Protein AF-A0A3C2A1F8-F1 (afdb_monomer_lite)

Foldseek 3Di:
DADAPQLDQQPDDLVVSCVQCVQLVHHCVLVSCQHNDDDPRNVVCCVPRVVVDDRDDPSSSVSSVVVLLVVLLVVVQVVCPDPVNCVVQNHADPVPQDVLLSVLCSVCSSVVVNDPVLCVQSVNCRRVSPLPSVLVSLQPCVSVVVPPPVRSVCNNCQSPVVDHPPPPPPPPPPPDWDKDAAAVPCALVNLCSVLVHHSVVQCVQPVVQWDDDPPGIGGDHRDIGTDD

Sequence (228 aa):
MTLGRGYDLGNFSQKFVEAGLEKAGIDPGPWRGAFGLKGQEAANWLKVNKPGLPEITRAQQRELFIMTYAGLKADVVRISNKADVLQVYGATNFDTLDRRILDIVVDLRYRGDYSGATRKRVQPCMVRNDVAGMAEVIRDREFWRNVPEDRFRRRVDFIESGSAPQAMPVQAAARQPRKHVVEPGESLDKLSARFQVSIDAIVNANRDKLKTWGSVQGFNAGEEIQIP

Structure (mmCIF, N/CA/C/O backbone):
data_AF-A0A3C2A1F8-F1
#
_entry.id   AF-A0A3C2A1F8-F1
#
loop_
_atom_site.group_PDB
_atom_site.id
_atom_site.type_symbol
_atom_site.label_atom_id
_atom_site.label_alt_id
_atom_site.label_comp_id
_atom_site.label_asym_id
_atom_site.label_entity_id
_atom_site.label_seq_id
_atom_site.pdbx_PDB_ins_code
_atom_site.Cartn_x
_atom_site.Cartn_y
_atom_site.Cartn_z
_atom_site.occupancy
_atom_site.B_iso_or_equiv
_atom_site.auth_seq_id
_atom_site.auth_comp_id
_atom_site.auth_asym_id
_atom_site.auth_atom_id
_atom_site.pdbx_PDB_model_num
ATOM 1 N N . MET A 1 1 ? -6.496 13.088 8.514 1.00 83.75 1 MET A N 1
ATOM 2 C CA . MET A 1 1 ? -6.659 12.367 9.798 1.00 83.75 1 MET A CA 1
ATOM 3 C C . MET A 1 1 ? -6.259 10.912 9.585 1.00 83.75 1 MET A C 1
ATOM 5 O O . MET A 1 1 ? -6.578 10.401 8.521 1.00 83.75 1 MET A O 1
ATOM 9 N N . THR A 1 2 ? -5.616 10.238 10.542 1.00 84.69 2 THR A N 1
ATOM 10 C CA . THR A 1 2 ? -5.204 8.830 10.371 1.00 84.69 2 THR A CA 1
ATOM 11 C C . THR A 1 2 ? -5.562 8.000 11.598 1.00 84.69 2 THR A C 1
ATOM 13 O O . THR A 1 2 ? -5.303 8.426 12.722 1.00 84.69 2 THR A O 1
ATOM 16 N N . LEU A 1 3 ? -6.113 6.808 11.371 1.00 84.62 3 LEU A N 1
ATOM 17 C CA . LEU A 1 3 ? -6.431 5.818 12.393 1.00 84.62 3 LEU A CA 1
ATOM 18 C C . LEU A 1 3 ? -5.497 4.602 12.278 1.00 84.62 3 LEU A C 1
ATOM 20 O O . LEU A 1 3 ? -5.231 4.094 11.185 1.00 84.62 3 LEU A O 1
ATOM 24 N N . GLY A 1 4 ? -4.986 4.128 13.417 1.00 82.88 4 GLY A N 1
ATOM 25 C CA . GLY A 1 4 ? -4.111 2.957 13.480 1.00 82.88 4 GLY A CA 1
ATOM 26 C C . GLY A 1 4 ? -2.847 3.101 12.626 1.00 82.88 4 GLY A C 1
ATOM 27 O O . GLY A 1 4 ? -2.146 4.111 12.675 1.00 82.88 4 GLY A O 1
ATOM 28 N N . ARG A 1 5 ? -2.551 2.073 11.823 1.00 75.06 5 ARG A N 1
ATOM 29 C CA . ARG A 1 5 ? -1.341 1.985 10.989 1.00 75.06 5 ARG A CA 1
ATOM 30 C C . ARG A 1 5 ? -1.548 2.533 9.577 1.00 75.06 5 ARG A C 1
ATOM 32 O O . ARG A 1 5 ? -1.240 1.853 8.603 1.00 75.06 5 ARG A O 1
ATOM 39 N N . GLY A 1 6 ? -2.059 3.757 9.468 1.00 72.38 6 GLY A N 1
ATOM 40 C CA . GLY A 1 6 ? -2.144 4.432 8.169 1.00 72.38 6 GLY A CA 1
ATOM 41 C C . GLY A 1 6 ? -3.503 4.405 7.483 1.00 72.38 6 GLY A C 1
ATOM 42 O O . GLY A 1 6 ? -3.571 4.701 6.294 1.00 72.38 6 GLY A O 1
ATOM 43 N N . TYR A 1 7 ? -4.582 4.059 8.190 1.00 83.06 7 TYR A N 1
ATOM 44 C CA . TYR A 1 7 ? -5.926 4.154 7.626 1.00 83.06 7 TYR A CA 1
ATOM 45 C C . TYR A 1 7 ? -6.361 5.626 7.593 1.00 83.06 7 TYR A C 1
ATOM 47 O O . TYR A 1 7 ? -6.581 6.245 8.635 1.00 83.06 7 TYR A O 1
ATOM 55 N N . ASP A 1 8 ? -6.388 6.218 6.401 1.00 81.56 8 ASP A N 1
ATOM 56 C CA . ASP A 1 8 ? -6.646 7.646 6.204 1.00 81.56 8 ASP A CA 1
ATOM 57 C C . ASP A 1 8 ? -8.150 7.950 6.283 1.00 81.56 8 ASP A C 1
ATOM 59 O O . ASP A 1 8 ? -8.929 7.471 5.471 1.00 81.56 8 ASP A O 1
ATOM 63 N N . LEU A 1 9 ? -8.572 8.771 7.244 1.00 87.69 9 LEU A N 1
ATOM 64 C CA . LEU A 1 9 ? -9.975 9.189 7.383 1.00 87.69 9 LEU A CA 1
ATOM 65 C C . LEU A 1 9 ? -10.302 10.457 6.572 1.00 87.69 9 LEU A C 1
ATOM 67 O O . LEU A 1 9 ? -11.463 10.831 6.447 1.00 87.69 9 LEU A O 1
ATOM 71 N N . GLY A 1 10 ? -9.290 11.159 6.057 1.00 83.31 10 GLY A N 1
ATOM 72 C CA . GLY A 1 10 ? -9.433 12.450 5.382 1.00 83.31 10 GLY A CA 1
ATOM 73 C C . GLY A 1 10 ? -9.493 12.368 3.856 1.00 83.31 10 GLY A C 1
ATOM 74 O O . GLY A 1 10 ? -10.106 13.225 3.226 1.00 83.31 10 GLY A O 1
ATOM 75 N N . ASN A 1 11 ? -8.839 11.384 3.237 1.00 76.50 11 ASN A N 1
ATOM 76 C CA . ASN A 1 11 ? -8.774 11.274 1.772 1.00 76.50 11 ASN A CA 1
ATOM 77 C C . ASN A 1 11 ? -9.816 10.333 1.154 1.00 76.50 11 ASN A C 1
ATOM 79 O O . ASN A 1 11 ? -10.027 10.393 -0.058 1.00 76.50 11 ASN A O 1
ATOM 83 N N . PHE A 1 12 ? -10.476 9.496 1.954 1.00 76.75 12 PHE A N 1
ATOM 84 C CA . PHE A 1 12 ? -11.556 8.628 1.489 1.00 76.75 12 PHE A CA 1
ATOM 85 C C . PHE A 1 12 ? -12.934 9.252 1.735 1.00 76.75 12 PHE A C 1
ATOM 87 O O . PHE A 1 12 ? -13.101 10.105 2.605 1.00 76.75 12 PHE A O 1
ATOM 94 N N . SER A 1 13 ? -13.932 8.825 0.955 1.00 78.44 13 SER A N 1
ATOM 95 C CA . SER A 1 13 ? -15.317 9.246 1.175 1.00 78.44 13 SER A CA 1
ATOM 96 C C . SER A 1 13 ? -15.837 8.708 2.508 1.00 78.44 13 SER A C 1
ATOM 98 O O . SER A 1 13 ? -15.455 7.614 2.926 1.00 78.44 13 SER A O 1
ATOM 100 N N . GLN A 1 14 ? -16.762 9.434 3.140 1.00 84.94 14 GLN A N 1
ATOM 101 C CA . GLN A 1 14 ? -17.409 8.994 4.380 1.00 84.94 14 GLN A CA 1
ATOM 102 C C . GLN A 1 14 ? -17.946 7.561 4.266 1.00 84.94 14 GLN A C 1
ATOM 104 O O . GLN A 1 14 ? -17.617 6.722 5.095 1.00 84.94 14 GLN A O 1
ATOM 109 N N . LYS A 1 15 ? -18.672 7.250 3.185 1.00 80.75 15 LYS A N 1
ATOM 110 C CA . LYS A 1 15 ? -19.220 5.907 2.944 1.00 80.75 15 LYS A CA 1
ATOM 111 C C . LYS A 1 15 ? -18.140 4.817 2.908 1.00 80.75 15 LYS A C 1
ATOM 113 O O . LYS A 1 15 ? -18.366 3.720 3.405 1.00 80.75 15 LYS A O 1
ATOM 118 N N . PHE A 1 16 ? -16.983 5.097 2.303 1.00 79.81 16 PHE A N 1
ATOM 119 C CA . PHE A 1 16 ? -15.879 4.136 2.253 1.00 79.81 16 PHE A CA 1
ATOM 120 C C . PHE A 1 16 ? -15.265 3.917 3.637 1.00 79.81 16 PHE A C 1
ATOM 122 O O . PHE A 1 16 ? -14.995 2.781 4.020 1.00 79.81 16 PHE A O 1
ATOM 129 N N . VAL A 1 17 ? -15.064 5.006 4.381 1.00 86.62 17 VAL A N 1
ATOM 130 C CA . VAL A 1 17 ? -14.503 4.967 5.732 1.00 86.62 17 VAL A CA 1
ATOM 131 C C . VAL A 1 17 ? -15.431 4.219 6.687 1.00 86.62 17 VAL A C 1
ATOM 133 O O . VAL A 1 17 ? -14.973 3.331 7.396 1.00 86.62 17 VAL A O 1
ATOM 136 N N . GLU A 1 18 ? -16.731 4.519 6.669 1.00 90.06 18 GLU A N 1
ATOM 137 C CA . GLU A 1 18 ? -17.734 3.840 7.499 1.00 90.06 18 GLU A CA 1
ATOM 138 C C . GLU A 1 18 ? -17.764 2.338 7.214 1.00 90.06 18 GLU A C 1
ATOM 140 O O . GLU A 1 18 ? -17.576 1.545 8.133 1.00 90.06 18 GLU A O 1
ATOM 145 N N . ALA A 1 19 ? -17.865 1.943 5.941 1.00 84.25 19 ALA A N 1
ATOM 146 C CA . ALA A 1 19 ? -17.852 0.532 5.560 1.00 84.25 19 ALA A CA 1
ATOM 147 C C . ALA A 1 19 ? -16.551 -0.185 5.975 1.00 84.25 19 ALA A C 1
ATOM 149 O O . ALA A 1 19 ? -16.575 -1.359 6.344 1.00 84.25 19 ALA A O 1
ATOM 150 N N . GLY A 1 20 ? -15.406 0.504 5.918 1.00 86.00 20 GLY A N 1
ATOM 151 C CA . GLY A 1 20 ? -14.122 -0.046 6.351 1.00 86.00 20 GLY A CA 1
ATOM 152 C C . GLY A 1 20 ? -14.034 -0.248 7.864 1.00 86.00 20 GLY A C 1
ATOM 153 O O . GLY A 1 20 ? -13.567 -1.296 8.312 1.00 86.00 20 GLY A O 1
ATOM 154 N N . LEU A 1 21 ? -14.516 0.722 8.647 1.00 91.31 21 LEU A N 1
ATOM 155 C CA . LEU A 1 21 ? -14.596 0.621 10.106 1.00 91.31 21 LEU A CA 1
ATOM 156 C C . LEU A 1 21 ? -15.548 -0.505 10.527 1.00 91.31 21 LEU A C 1
ATOM 158 O O . LEU A 1 21 ? -15.148 -1.368 11.305 1.00 91.31 21 LEU A O 1
ATOM 162 N N . GLU A 1 22 ? -16.746 -0.567 9.944 1.00 92.12 22 GLU A N 1
ATOM 163 C CA . GLU A 1 22 ? -17.730 -1.621 10.219 1.00 92.12 22 GLU A CA 1
ATOM 164 C C . GLU A 1 22 ? -17.180 -3.009 9.888 1.00 92.12 22 GLU A C 1
ATOM 166 O O . GLU A 1 22 ? -17.267 -3.927 10.704 1.00 92.12 22 GLU A O 1
ATOM 171 N N . LYS A 1 23 ? -16.530 -3.161 8.727 1.00 85.75 23 LYS A N 1
ATOM 172 C CA . LYS A 1 23 ? -15.894 -4.425 8.335 1.00 85.75 23 LYS A CA 1
ATOM 173 C C . LYS A 1 23 ? -14.748 -4.816 9.273 1.00 85.75 23 LYS A C 1
ATOM 175 O O . LYS A 1 23 ? -14.519 -6.003 9.486 1.00 85.75 23 LYS A O 1
ATOM 180 N N . ALA A 1 24 ? -14.042 -3.842 9.845 1.00 88.00 24 ALA A N 1
ATOM 181 C CA . ALA A 1 24 ? -13.038 -4.086 10.874 1.00 88.00 24 ALA A CA 1
ATOM 182 C C . ALA A 1 24 ? -13.651 -4.345 12.265 1.00 88.00 24 ALA A C 1
ATOM 184 O O . ALA A 1 24 ? -12.906 -4.636 13.195 1.00 88.00 24 ALA A O 1
ATOM 185 N N . GLY A 1 25 ? -14.975 -4.255 12.434 1.00 91.81 25 GLY A N 1
ATOM 186 C CA . GLY A 1 25 ? -15.647 -4.389 13.728 1.00 91.81 25 GLY A CA 1
ATOM 187 C C . GLY A 1 25 ? -15.430 -3.182 14.644 1.00 91.81 25 GLY A C 1
ATOM 188 O O . GLY A 1 25 ? -15.333 -3.346 15.859 1.00 91.81 25 GLY A O 1
ATOM 189 N N . ILE A 1 26 ? -15.271 -1.987 14.072 1.00 93.38 26 ILE A N 1
ATOM 190 C CA . ILE A 1 26 ? -15.144 -0.708 14.779 1.00 93.38 26 ILE A CA 1
ATOM 191 C C . ILE A 1 26 ? -16.443 0.078 14.583 1.00 93.38 26 ILE A C 1
ATOM 193 O O . ILE A 1 26 ? -16.879 0.257 13.449 1.00 93.38 26 ILE A O 1
ATOM 197 N N . ASP A 1 27 ? -17.024 0.600 15.666 1.00 93.56 27 ASP A N 1
ATOM 198 C CA . ASP A 1 27 ? -18.136 1.553 15.577 1.00 93.56 27 ASP A CA 1
ATOM 199 C C . ASP A 1 27 ? -17.660 2.868 14.920 1.00 93.56 27 ASP A C 1
ATOM 201 O O . ASP A 1 27 ? -16.767 3.532 15.463 1.00 93.56 27 ASP A O 1
ATOM 205 N N . PRO A 1 28 ? -18.230 3.280 13.769 1.00 93.94 28 PRO A N 1
ATOM 206 C CA . PRO A 1 28 ? -17.876 4.542 13.128 1.00 93.94 28 PRO A CA 1
ATOM 207 C C . PRO A 1 28 ? -18.306 5.781 13.920 1.00 93.94 28 PRO A C 1
ATOM 209 O O . PRO A 1 28 ? -17.736 6.852 13.705 1.00 93.94 28 PRO A O 1
ATOM 212 N N . GLY A 1 29 ? -19.302 5.664 14.808 1.00 94.62 29 GLY A N 1
ATOM 213 C CA . GLY A 1 29 ? -19.961 6.776 15.499 1.00 94.62 29 GLY A CA 1
ATOM 214 C C . GLY A 1 29 ? -19.001 7.813 16.097 1.00 94.62 29 GLY A C 1
ATOM 215 O O . GLY A 1 29 ? -19.077 8.979 15.699 1.00 94.62 29 GLY A O 1
ATOM 216 N N . PRO A 1 30 ? -18.049 7.412 16.963 1.00 94.19 30 PRO A N 1
ATOM 217 C CA . PRO A 1 30 ? -17.071 8.322 17.568 1.00 94.19 30 PRO A CA 1
ATOM 218 C C . PRO A 1 30 ? -16.159 9.044 16.564 1.00 94.19 30 PRO A C 1
ATOM 220 O O . PRO A 1 30 ? -15.602 10.097 16.869 1.00 94.19 30 PRO A O 1
ATOM 223 N N . TRP A 1 31 ? -15.996 8.495 15.358 1.00 92.88 31 TRP A N 1
ATOM 224 C CA . TRP A 1 31 ? -15.048 8.978 14.353 1.00 92.88 31 TRP A CA 1
ATOM 225 C C . TRP A 1 31 ? -15.693 9.824 13.255 1.00 92.88 31 TRP A C 1
ATOM 227 O O . TRP A 1 31 ? -14.962 10.478 12.514 1.00 92.88 31 TRP A O 1
ATOM 237 N N . ARG A 1 32 ? -17.031 9.855 13.146 1.00 92.62 32 ARG A N 1
ATOM 238 C CA . ARG A 1 32 ? -17.743 10.519 12.035 1.00 92.62 32 ARG A CA 1
ATOM 239 C C . ARG A 1 32 ? -17.334 11.971 11.819 1.00 92.62 32 ARG A C 1
ATOM 241 O O . ARG A 1 32 ? -17.132 12.389 10.684 1.00 92.62 32 ARG A O 1
ATOM 248 N N . GLY A 1 33 ? -17.151 12.724 12.904 1.00 90.94 33 GLY A N 1
ATOM 249 C CA . GLY A 1 33 ? -16.730 14.126 12.838 1.00 90.94 33 GLY A CA 1
ATOM 250 C C . GLY A 1 33 ? -15.319 14.339 12.273 1.00 90.94 33 GLY A C 1
ATOM 251 O O . GLY A 1 33 ? -14.977 15.459 11.913 1.00 90.94 33 GLY A O 1
ATOM 252 N N . ALA A 1 34 ? -14.503 13.286 12.186 1.00 91.81 34 ALA A N 1
ATOM 253 C CA . ALA A 1 34 ? -13.146 13.343 11.659 1.00 91.81 34 ALA A CA 1
ATOM 254 C C . ALA A 1 34 ? -13.049 13.059 10.153 1.00 91.81 34 ALA A C 1
ATOM 256 O O . ALA A 1 34 ? -11.973 13.235 9.570 1.00 91.81 34 ALA A O 1
ATOM 257 N N . PHE A 1 35 ? -14.124 12.571 9.529 1.00 93.06 35 PHE A N 1
ATOM 258 C CA . PHE A 1 35 ? -14.103 12.153 8.131 1.00 93.06 35 PHE A CA 1
ATOM 259 C C . PHE A 1 35 ? -13.929 13.354 7.204 1.00 93.06 35 PHE A C 1
ATOM 261 O O . PHE A 1 35 ? -14.532 14.405 7.397 1.00 93.06 35 PHE A O 1
ATOM 268 N N . GLY A 1 36 ? -13.061 13.215 6.204 1.00 88.62 36 GLY A N 1
ATOM 269 C CA . GLY A 1 36 ? -12.735 14.295 5.271 1.00 88.62 36 GLY A CA 1
ATOM 270 C C . GLY A 1 36 ? -11.818 15.386 5.839 1.00 88.62 36 GLY A C 1
ATOM 271 O O . GLY A 1 36 ? -11.259 16.155 5.057 1.00 88.62 36 GLY A O 1
ATOM 272 N N . LEU A 1 37 ? -11.585 15.436 7.160 1.00 92.06 37 LEU A N 1
ATOM 273 C CA . LEU A 1 37 ? -10.754 16.477 7.765 1.00 92.06 37 LEU A CA 1
ATOM 274 C C . LEU A 1 37 ? -9.270 16.321 7.405 1.00 92.06 37 LEU A C 1
ATOM 276 O O . LEU A 1 37 ? -8.653 15.247 7.535 1.00 92.06 37 LEU A O 1
ATOM 280 N N . LYS A 1 38 ? -8.657 17.450 7.035 1.00 91.25 38 LYS A N 1
ATOM 281 C CA . LYS A 1 38 ? -7.246 17.558 6.635 1.00 91.25 38 LYS A CA 1
ATOM 282 C C . LYS A 1 38 ? -6.561 18.723 7.349 1.00 91.25 38 LYS A C 1
ATOM 284 O O . LYS A 1 38 ? -7.212 19.599 7.908 1.00 91.25 38 LYS A O 1
ATOM 289 N N . GLY A 1 39 ? -5.228 18.709 7.343 1.00 90.81 39 GLY A N 1
ATOM 290 C CA . GLY A 1 39 ? -4.404 19.814 7.839 1.00 90.81 39 GLY A CA 1
ATOM 291 C C . GLY A 1 39 ? -4.806 20.314 9.230 1.00 90.81 39 GLY A C 1
ATOM 292 O O . GLY A 1 39 ? -4.967 19.527 10.167 1.00 90.81 39 GLY A O 1
ATOM 293 N N . GLN A 1 40 ? -4.969 21.632 9.350 1.00 93.56 40 GLN A N 1
ATOM 294 C CA . GLN A 1 40 ? -5.255 22.295 10.620 1.00 93.56 40 GLN A CA 1
ATOM 295 C C . GLN A 1 40 ? -6.626 21.923 11.201 1.00 93.56 40 GLN A C 1
ATOM 297 O O . GLN A 1 40 ? -6.756 21.814 12.418 1.00 93.56 40 GLN A O 1
ATOM 302 N N . GLU A 1 41 ? -7.629 21.668 10.359 1.00 93.06 41 GLU A N 1
ATOM 303 C CA . GLU A 1 41 ? -8.965 21.259 10.809 1.00 93.06 41 GLU A CA 1
ATOM 304 C C . GLU A 1 41 ? -8.916 19.899 11.508 1.00 93.06 41 GLU A C 1
ATOM 306 O O . GLU A 1 41 ? -9.423 19.750 12.619 1.00 93.06 41 GLU A O 1
ATOM 311 N N . ALA A 1 42 ? -8.207 18.930 10.918 1.00 93.31 42 ALA A N 1
ATOM 312 C CA . ALA A 1 42 ? -7.989 17.626 11.544 1.00 93.31 42 ALA A CA 1
ATOM 313 C C . ALA A 1 42 ? -7.220 17.746 12.870 1.00 93.31 42 ALA A C 1
ATOM 315 O O . ALA A 1 42 ? -7.547 17.063 13.841 1.00 93.31 42 ALA A O 1
ATOM 316 N N . ALA A 1 43 ? -6.207 18.618 12.923 1.00 93.06 43 ALA A N 1
ATOM 317 C CA . ALA A 1 43 ? -5.426 18.850 14.135 1.00 93.06 43 ALA A CA 1
ATOM 318 C C . ALA A 1 43 ? -6.277 19.467 15.258 1.00 93.06 43 ALA A C 1
ATOM 320 O O . ALA A 1 43 ? -6.195 19.029 16.406 1.00 93.06 43 ALA A O 1
ATOM 321 N N . ASN A 1 44 ? -7.114 20.453 14.930 1.00 95.38 44 ASN A N 1
ATOM 322 C CA . ASN A 1 44 ? -8.014 21.098 15.883 1.00 95.38 44 ASN A CA 1
ATOM 323 C C . ASN A 1 44 ? -9.074 20.118 16.393 1.00 95.38 44 ASN A C 1
ATOM 325 O O . ASN A 1 44 ? -9.294 20.029 17.600 1.00 95.38 44 ASN A O 1
ATOM 329 N N . TRP A 1 45 ? -9.663 19.326 15.496 1.00 95.25 45 TRP A N 1
ATOM 330 C CA . TRP A 1 45 ? -10.642 18.313 15.870 1.00 95.25 45 TRP A CA 1
ATOM 331 C C . TRP A 1 45 ? -10.050 17.265 16.822 1.00 95.25 45 TRP A C 1
ATOM 333 O O . TRP A 1 45 ? -10.677 16.936 17.828 1.00 95.25 45 TRP A O 1
ATOM 343 N N . LEU A 1 46 ? -8.820 16.788 16.572 1.00 92.88 46 LEU A N 1
ATOM 344 C CA . LEU A 1 46 ? -8.141 15.840 17.466 1.00 92.88 46 LEU A CA 1
ATOM 345 C C . LEU A 1 46 ? -7.897 16.410 18.859 1.00 92.88 46 LEU A C 1
ATOM 347 O O . LEU A 1 46 ? -8.085 15.691 19.834 1.00 92.88 46 LEU A O 1
ATOM 351 N N . LYS A 1 47 ? -7.477 17.675 18.974 1.00 94.44 47 LYS A N 1
ATOM 352 C CA . LYS A 1 47 ? -7.221 18.295 20.286 1.00 94.44 47 LYS A CA 1
ATOM 353 C C . LYS A 1 47 ? -8.445 18.236 21.199 1.00 94.44 47 LYS A C 1
ATOM 355 O O . LYS A 1 47 ? -8.286 18.043 22.397 1.00 94.44 47 LYS A O 1
ATOM 360 N N . VAL A 1 48 ? -9.636 18.384 20.621 1.00 94.88 48 VAL A N 1
ATOM 361 C CA . VAL A 1 48 ? -10.905 18.382 21.356 1.00 94.88 48 VAL A CA 1
ATOM 362 C C . VAL A 1 48 ? -11.421 16.961 21.585 1.00 94.88 48 VAL A C 1
ATOM 364 O O . VAL A 1 48 ? -11.803 16.621 22.698 1.00 94.88 48 VAL A O 1
ATOM 367 N N . ASN A 1 49 ? -11.416 16.116 20.551 1.00 94.62 49 ASN A N 1
ATOM 368 C CA . ASN A 1 49 ? -12.157 14.851 20.577 1.00 94.62 49 ASN A CA 1
ATOM 369 C C . ASN A 1 49 ? -11.313 13.643 21.005 1.00 94.62 49 ASN A C 1
ATOM 371 O O . ASN A 1 49 ? -11.876 12.656 21.467 1.00 94.62 49 ASN A O 1
ATOM 375 N N . LYS A 1 50 ? -9.975 13.700 20.897 1.00 90.19 50 LYS A N 1
ATOM 376 C CA . LYS A 1 50 ? -9.083 12.552 21.157 1.00 90.19 50 LYS A CA 1
ATOM 377 C C . LYS A 1 50 ? -9.300 11.857 22.511 1.00 90.19 50 LYS A C 1
ATOM 379 O O . LYS A 1 50 ? -9.251 10.631 22.505 1.00 90.19 50 LYS A O 1
ATOM 384 N N . PRO A 1 51 ? -9.554 12.555 23.638 1.00 92.19 51 PRO A N 1
ATOM 385 C CA . PRO A 1 51 ? -9.804 11.888 24.919 1.00 92.19 51 PRO A CA 1
ATOM 386 C C . PRO A 1 51 ? -11.039 10.972 24.932 1.00 92.19 51 PRO A C 1
ATOM 388 O O . PRO A 1 51 ? -11.089 10.052 25.738 1.00 92.19 51 PRO A O 1
ATOM 391 N N . GLY A 1 52 ? -12.022 11.218 24.059 1.00 90.00 52 GLY A N 1
ATOM 392 C CA . GLY A 1 52 ? -13.254 10.429 23.958 1.00 90.00 52 GLY A CA 1
ATOM 393 C C . GLY A 1 52 ? -13.228 9.346 22.877 1.00 90.00 52 GLY A C 1
ATOM 394 O O . GLY A 1 52 ? -14.236 8.673 22.675 1.00 90.00 52 GLY A O 1
ATOM 395 N N . LEU A 1 53 ? -12.115 9.185 22.152 1.00 91.38 53 LEU A N 1
ATOM 396 C CA . LEU A 1 53 ? -12.026 8.209 21.067 1.00 91.38 53 LEU A CA 1
ATOM 397 C C . LEU A 1 53 ? -11.644 6.828 21.607 1.00 91.38 53 LEU A C 1
ATOM 399 O O . LEU A 1 53 ? -10.679 6.726 22.368 1.00 91.38 53 LEU A O 1
ATOM 403 N N . PRO A 1 54 ? -12.349 5.758 21.196 1.00 91.38 54 PRO A N 1
ATOM 404 C CA . PRO A 1 54 ? -12.011 4.410 21.625 1.00 91.38 54 PRO A CA 1
ATOM 405 C C . PRO A 1 54 ? -10.651 3.994 21.061 1.00 91.38 54 PRO A C 1
ATOM 407 O O . PRO A 1 54 ? -10.308 4.298 19.917 1.00 91.38 54 PRO A O 1
ATOM 410 N N . GLU A 1 55 ? -9.873 3.249 21.840 1.00 89.88 55 GLU A N 1
ATOM 411 C CA . GLU A 1 55 ? -8.677 2.607 21.306 1.00 89.88 55 GLU A CA 1
ATOM 412 C C . GLU A 1 55 ? -9.081 1.412 20.436 1.00 89.88 55 GLU A C 1
ATOM 414 O O . GLU A 1 55 ? -9.881 0.570 20.844 1.00 89.88 55 GLU A O 1
ATOM 419 N N . ILE A 1 56 ? -8.521 1.325 19.229 1.00 87.06 56 ILE A N 1
ATOM 420 C CA . ILE A 1 56 ? -8.760 0.183 18.345 1.00 87.06 56 ILE A CA 1
ATOM 421 C C . ILE A 1 56 ? -7.740 -0.929 18.599 1.00 87.06 56 ILE A C 1
ATOM 423 O O . ILE A 1 56 ? -6.528 -0.703 18.687 1.00 87.06 56 ILE A O 1
ATOM 427 N N . THR A 1 57 ? -8.228 -2.163 18.662 1.00 86.50 57 THR A N 1
ATOM 428 C CA . THR A 1 57 ? -7.418 -3.354 18.920 1.00 86.50 57 THR A CA 1
ATOM 429 C C . THR A 1 57 ? -6.410 -3.612 17.797 1.00 86.50 57 THR A C 1
ATOM 431 O O . THR A 1 57 ? -6.551 -3.148 16.663 1.00 86.50 57 THR A O 1
ATOM 434 N N . ARG A 1 58 ? -5.382 -4.423 18.071 1.00 76.19 58 ARG A N 1
ATOM 435 C CA . ARG A 1 58 ? -4.413 -4.831 17.037 1.00 76.19 58 ARG A CA 1
ATOM 436 C C . ARG A 1 58 ? -5.068 -5.581 15.873 1.00 76.19 58 ARG A C 1
ATOM 438 O O . ARG A 1 58 ? -4.630 -5.415 14.738 1.00 76.19 58 ARG A O 1
ATOM 445 N N . ALA A 1 59 ? -6.104 -6.376 16.145 1.00 76.81 59 ALA A N 1
ATOM 446 C CA . ALA A 1 59 ? -6.867 -7.074 15.113 1.00 76.81 59 ALA A CA 1
ATOM 447 C C . ALA A 1 59 ? -7.617 -6.075 14.218 1.00 76.81 59 ALA A C 1
ATOM 449 O O . ALA A 1 59 ? -7.480 -6.122 13.000 1.00 76.81 59 ALA A O 1
ATOM 450 N N . GLN A 1 60 ? -8.290 -5.092 14.818 1.00 87.06 60 GLN A N 1
ATOM 451 C CA . GLN A 1 60 ? -8.960 -4.006 14.097 1.00 87.06 60 GLN A CA 1
ATOM 452 C C . GLN A 1 60 ? -7.975 -3.183 13.244 1.00 87.06 60 GLN A C 1
ATOM 454 O O . GLN A 1 60 ? -8.219 -2.935 12.065 1.00 87.06 60 GLN A O 1
ATOM 459 N N . GLN A 1 61 ? -6.811 -2.821 13.798 1.00 80.06 61 GLN A N 1
ATOM 460 C CA . GLN A 1 61 ? -5.745 -2.137 13.050 1.00 80.06 61 GLN A CA 1
ATOM 461 C C . GLN A 1 61 ? -5.248 -2.959 11.855 1.00 80.06 61 GLN A C 1
ATOM 463 O O . GLN A 1 61 ? -4.943 -2.392 10.805 1.00 80.06 61 GLN A O 1
ATOM 468 N N . ARG A 1 62 ? -5.150 -4.285 12.012 1.00 79.62 62 ARG A N 1
ATOM 469 C CA . ARG A 1 62 ? -4.759 -5.204 10.940 1.00 79.62 62 ARG A CA 1
ATOM 470 C C . ARG A 1 62 ? -5.812 -5.249 9.837 1.00 79.62 62 ARG A C 1
ATOM 472 O O . ARG A 1 62 ? -5.431 -5.160 8.675 1.00 79.62 62 ARG A O 1
ATOM 479 N N . GLU A 1 63 ? -7.094 -5.349 10.173 1.00 83.06 63 GLU A N 1
ATOM 480 C CA . GLU A 1 63 ? -8.163 -5.374 9.166 1.00 83.06 63 GLU A CA 1
ATOM 481 C C . GLU A 1 63 ? -8.201 -4.083 8.346 1.00 83.06 63 GLU A C 1
ATOM 483 O O . GLU A 1 63 ? -8.215 -4.127 7.114 1.00 83.06 63 GLU A O 1
ATOM 488 N N . LEU A 1 64 ? -8.090 -2.928 9.009 1.00 83.75 64 LEU A N 1
ATOM 489 C CA . LEU A 1 64 ? -7.963 -1.646 8.316 1.00 83.75 64 LEU A CA 1
ATOM 490 C C . LEU A 1 64 ? -6.721 -1.600 7.415 1.00 83.75 64 LEU A C 1
ATOM 492 O O . LEU A 1 64 ? -6.796 -1.132 6.278 1.00 83.75 64 LEU A O 1
ATOM 496 N N . PHE A 1 65 ? -5.584 -2.118 7.887 1.00 80.44 65 PHE A N 1
ATOM 497 C CA . PHE A 1 65 ? -4.366 -2.197 7.082 1.00 80.44 65 PHE A CA 1
ATOM 498 C C . PHE A 1 65 ? -4.537 -3.090 5.845 1.00 80.44 65 PHE A C 1
ATOM 500 O O . PHE A 1 65 ? -4.109 -2.694 4.763 1.00 80.44 65 PHE A O 1
ATOM 507 N N . ILE A 1 66 ? -5.185 -4.253 5.967 1.00 78.94 66 ILE A N 1
ATOM 508 C CA . ILE A 1 66 ? -5.447 -5.168 4.842 1.00 78.94 66 ILE A CA 1
ATOM 509 C C . ILE A 1 66 ? -6.279 -4.473 3.764 1.00 78.94 66 ILE A C 1
ATOM 511 O O . ILE A 1 66 ? -5.957 -4.574 2.580 1.00 78.94 66 ILE A O 1
ATOM 515 N N . MET A 1 67 ? -7.314 -3.731 4.162 1.00 77.50 67 MET A N 1
ATOM 516 C CA . MET A 1 67 ? -8.152 -2.986 3.219 1.00 77.50 67 MET A CA 1
ATOM 517 C C . MET A 1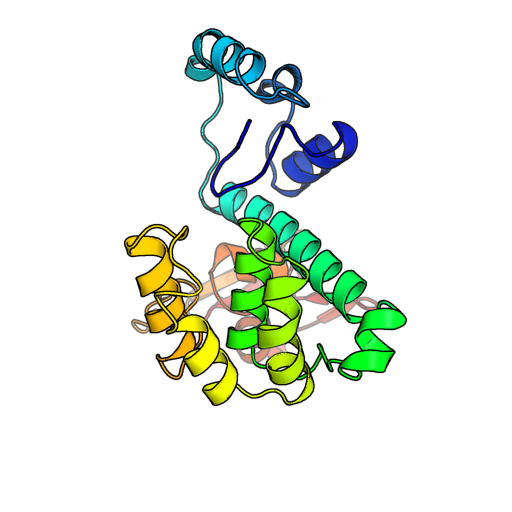 67 ? -7.367 -1.883 2.508 1.00 77.50 67 MET A C 1
ATOM 519 O O . MET A 1 67 ? -7.438 -1.775 1.282 1.00 77.50 67 MET A O 1
ATOM 523 N N . THR A 1 68 ? -6.575 -1.104 3.251 1.00 78.56 68 THR A N 1
ATOM 524 C CA . THR A 1 68 ? -5.701 -0.079 2.664 1.00 78.56 68 THR A CA 1
ATOM 525 C C . THR A 1 68 ? -4.704 -0.703 1.694 1.00 78.56 68 THR A C 1
ATOM 527 O O . THR A 1 68 ? -4.570 -0.235 0.565 1.00 78.56 68 THR A O 1
ATOM 530 N N . TYR A 1 69 ? -4.042 -1.790 2.095 1.00 82.19 69 TYR A N 1
ATOM 531 C CA . TYR A 1 69 ? -3.092 -2.511 1.254 1.00 82.19 69 TYR A CA 1
ATOM 532 C C . TYR A 1 69 ? -3.755 -3.006 -0.039 1.00 82.19 69 TYR A C 1
ATOM 534 O O . TYR A 1 69 ? -3.209 -2.798 -1.122 1.00 82.19 69 TYR A O 1
ATOM 542 N N . ALA A 1 70 ? -4.950 -3.599 0.043 1.00 80.12 70 ALA A N 1
ATOM 543 C CA . ALA A 1 70 ? -5.692 -4.061 -1.129 1.00 80.12 70 ALA A CA 1
ATOM 544 C C . ALA A 1 70 ? -6.009 -2.913 -2.104 1.00 80.12 70 ALA A C 1
ATOM 546 O O . ALA A 1 70 ? -5.805 -3.061 -3.310 1.00 80.12 70 ALA A O 1
ATOM 547 N N . GLY A 1 71 ? -6.433 -1.752 -1.591 1.00 78.19 71 GLY A N 1
ATOM 548 C CA . GLY A 1 71 ? -6.673 -0.558 -2.406 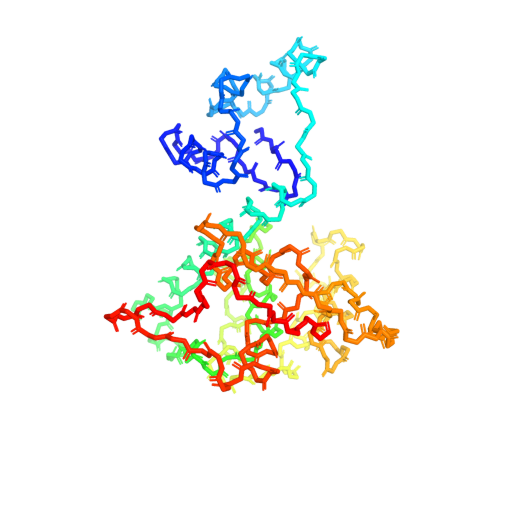1.00 78.19 71 GLY A CA 1
ATOM 549 C C . GLY A 1 71 ? -5.404 -0.035 -3.085 1.00 78.19 71 GLY A C 1
ATOM 550 O O . GLY A 1 71 ? -5.409 0.255 -4.280 1.00 78.19 71 GLY A O 1
ATOM 551 N N . LEU A 1 72 ? -4.287 0.018 -2.356 1.00 82.69 72 LEU A N 1
ATOM 552 C CA . LEU A 1 72 ? -2.993 0.436 -2.902 1.00 82.69 72 LEU A CA 1
ATOM 553 C C . LEU A 1 72 ? -2.473 -0.538 -3.966 1.00 82.69 72 LEU A C 1
ATOM 555 O O . LEU A 1 72 ? -1.976 -0.096 -5.002 1.00 82.69 72 LEU A O 1
ATOM 559 N N . LYS A 1 73 ? -2.620 -1.850 -3.741 1.00 87.69 73 LYS A N 1
ATOM 560 C CA . LYS A 1 73 ? -2.303 -2.887 -4.731 1.00 87.69 73 LYS A CA 1
ATOM 561 C C . LYS A 1 73 ? -3.145 -2.707 -5.992 1.00 87.69 73 LYS A C 1
ATOM 563 O O . LYS A 1 73 ? -2.588 -2.712 -7.086 1.00 87.69 73 LYS A O 1
ATOM 568 N N . ALA A 1 74 ? -4.457 -2.509 -5.855 1.00 80.50 74 ALA A N 1
ATOM 569 C CA . ALA A 1 74 ? -5.342 -2.266 -6.994 1.00 80.50 74 ALA A CA 1
ATOM 570 C C . ALA A 1 74 ? -4.927 -1.013 -7.784 1.00 80.50 74 ALA A C 1
ATOM 572 O O . ALA A 1 74 ? -4.945 -1.013 -9.013 1.00 80.50 74 ALA A O 1
ATOM 573 N N . ASP A 1 75 ? -4.480 0.032 -7.089 1.00 84.69 75 ASP A N 1
ATOM 574 C CA . ASP A 1 75 ? -3.931 1.232 -7.711 1.00 84.69 75 ASP A CA 1
ATOM 575 C C . ASP A 1 75 ? -2.643 0.964 -8.494 1.00 84.69 75 ASP A C 1
ATOM 577 O O . ASP A 1 75 ? -2.505 1.453 -9.616 1.00 84.69 75 ASP A O 1
ATOM 581 N N . VAL A 1 76 ? -1.712 0.185 -7.933 1.00 94.06 76 VAL A N 1
ATOM 582 C CA . VAL A 1 76 ? -0.494 -0.238 -8.639 1.00 94.06 76 VAL A CA 1
ATOM 583 C C . VAL A 1 76 ? -0.866 -1.007 -9.906 1.00 94.06 76 VAL A C 1
ATOM 585 O O . VAL A 1 76 ? -0.416 -0.626 -10.981 1.00 94.06 76 VAL A O 1
ATOM 588 N N . VAL A 1 77 ? -1.752 -2.005 -9.809 1.00 92.50 77 VAL A N 1
ATOM 589 C CA . VAL A 1 77 ? -2.230 -2.792 -10.961 1.00 92.50 77 VAL A CA 1
ATOM 590 C C . VAL A 1 77 ? -2.838 -1.884 -12.031 1.00 92.50 77 VAL A C 1
ATOM 592 O O . VAL A 1 77 ? -2.440 -1.928 -13.194 1.00 92.50 77 VAL A O 1
ATOM 595 N N . ARG A 1 78 ? -3.765 -1.004 -11.638 1.00 94.69 78 ARG A N 1
ATOM 596 C CA . ARG A 1 78 ? -4.423 -0.059 -12.547 1.00 94.69 78 ARG A CA 1
ATOM 597 C C . ARG A 1 78 ? -3.423 0.866 -13.238 1.00 94.69 78 ARG A C 1
ATOM 599 O O . ARG A 1 78 ? -3.587 1.159 -14.417 1.00 94.69 78 ARG A O 1
ATOM 606 N N . ILE A 1 79 ? -2.418 1.364 -12.515 1.00 93.12 79 ILE A N 1
ATOM 607 C CA . ILE A 1 79 ? -1.389 2.250 -13.073 1.00 93.12 79 ILE A CA 1
ATOM 608 C C . ILE A 1 79 ? -0.466 1.478 -14.021 1.00 93.12 79 ILE A C 1
ATOM 610 O O . ILE A 1 79 ? -0.181 1.987 -15.102 1.00 93.12 79 ILE A O 1
ATOM 614 N N . SER A 1 80 ? -0.028 0.274 -13.646 1.00 94.31 80 SER A N 1
ATOM 615 C CA . SER A 1 80 ? 0.823 -0.583 -14.479 1.00 94.31 80 SER A CA 1
ATOM 616 C C . SER A 1 80 ? 0.133 -1.031 -15.772 1.00 94.31 80 SER A C 1
ATOM 618 O O . SER A 1 80 ? 0.808 -1.221 -16.776 1.00 94.31 80 SER A O 1
ATOM 620 N N . ASN A 1 81 ? -1.200 -1.128 -15.771 1.00 93.19 81 ASN A N 1
ATOM 621 C CA . ASN A 1 81 ? -2.005 -1.528 -16.931 1.00 93.19 81 ASN A CA 1
ATOM 622 C C . ASN A 1 81 ? -2.484 -0.359 -17.809 1.00 93.19 81 ASN A C 1
ATOM 624 O O . ASN A 1 81 ? -3.292 -0.564 -18.716 1.00 93.19 81 ASN A O 1
ATOM 628 N N . LYS A 1 82 ? -2.033 0.878 -17.566 1.00 93.69 82 LYS A N 1
ATOM 629 C CA . LYS A 1 82 ? -2.339 1.981 -18.486 1.00 93.69 82 LYS A CA 1
ATOM 630 C C . LYS A 1 82 ? -1.667 1.749 -19.839 1.00 93.69 82 LYS A C 1
ATOM 632 O O . LYS A 1 82 ? -0.543 1.260 -19.890 1.00 93.69 82 LYS A O 1
ATOM 637 N N . ALA A 1 83 ? -2.331 2.150 -20.923 1.00 94.44 83 ALA A N 1
ATOM 638 C CA . ALA A 1 83 ? -1.852 1.915 -22.286 1.00 94.44 83 ALA A CA 1
ATOM 639 C C . ALA A 1 83 ? -0.434 2.462 -22.537 1.00 94.44 83 ALA A C 1
ATOM 641 O O . ALA A 1 83 ? 0.394 1.764 -23.112 1.00 94.44 83 ALA A O 1
ATOM 642 N N . ASP A 1 84 ? -0.130 3.666 -22.045 1.00 94.38 84 ASP A N 1
ATOM 643 C CA . ASP A 1 84 ? 1.196 4.285 -22.148 1.00 94.38 84 ASP A CA 1
ATOM 644 C C . ASP A 1 84 ? 2.266 3.506 -21.367 1.00 94.38 84 ASP A C 1
ATOM 646 O O . ASP A 1 84 ? 3.391 3.338 -21.832 1.00 94.38 84 ASP A O 1
ATOM 650 N N . VAL A 1 85 ? 1.917 2.978 -20.194 1.00 94.06 85 VAL A N 1
ATOM 651 C CA . VAL A 1 85 ? 2.824 2.163 -19.377 1.00 94.06 85 VAL A CA 1
ATOM 652 C C . VAL A 1 85 ? 3.073 0.803 -20.035 1.00 94.06 85 VAL A C 1
ATOM 654 O O . VAL A 1 85 ? 4.226 0.386 -20.144 1.00 94.06 85 VAL A O 1
ATOM 657 N N . LEU A 1 86 ? 2.024 0.145 -20.534 1.00 92.31 86 LEU A N 1
ATOM 658 C CA . LEU A 1 86 ? 2.132 -1.125 -21.255 1.00 92.31 86 LEU A CA 1
ATOM 659 C C . LEU A 1 86 ? 2.973 -0.986 -22.525 1.00 92.31 86 LEU A C 1
ATOM 661 O O . LEU A 1 86 ? 3.817 -1.837 -22.789 1.00 92.31 86 LEU A O 1
ATOM 665 N N . GLN A 1 87 ? 2.784 0.097 -23.280 1.00 94.56 87 GLN A N 1
ATOM 666 C CA . GLN A 1 87 ? 3.549 0.364 -24.496 1.00 94.56 87 GLN A CA 1
ATOM 667 C C . GLN A 1 87 ? 5.046 0.539 -24.211 1.00 94.56 87 GLN A C 1
ATOM 669 O O . GLN A 1 87 ? 5.874 0.089 -24.998 1.00 94.56 87 GLN A O 1
ATOM 674 N N . VAL A 1 88 ? 5.400 1.199 -23.105 1.00 96.25 88 VAL A N 1
ATOM 675 C CA . VAL A 1 88 ? 6.801 1.509 -22.785 1.00 96.25 88 VAL A CA 1
ATOM 676 C C . VAL A 1 88 ? 7.515 0.341 -22.104 1.00 96.25 88 VAL A C 1
ATOM 678 O O . VAL A 1 88 ? 8.689 0.108 -22.382 1.00 96.25 88 VAL A O 1
ATOM 681 N N . TYR A 1 89 ? 6.846 -0.375 -21.197 1.00 95.31 89 TYR A N 1
ATOM 682 C CA . TYR A 1 89 ? 7.506 -1.361 -20.331 1.00 95.31 89 TYR A CA 1
ATOM 683 C C . TYR A 1 89 ? 7.044 -2.802 -20.549 1.00 95.31 89 TYR A C 1
ATOM 685 O O . TYR A 1 89 ? 7.761 -3.717 -20.154 1.00 95.31 89 TYR A O 1
ATOM 693 N N . GLY A 1 90 ? 5.873 -3.014 -21.150 1.00 93.69 90 GLY A N 1
ATOM 694 C CA . GLY A 1 90 ? 5.205 -4.312 -21.208 1.00 93.69 90 GLY A CA 1
ATOM 695 C C . GLY A 1 90 ? 4.304 -4.595 -20.000 1.00 93.69 90 GLY A C 1
ATOM 696 O O . GLY A 1 90 ? 4.182 -3.793 -19.070 1.00 93.69 90 GLY A O 1
ATOM 697 N N . ALA A 1 91 ? 3.641 -5.752 -20.033 1.00 93.25 91 ALA A N 1
ATOM 698 C CA . ALA A 1 91 ? 2.692 -6.171 -19.005 1.00 93.25 91 ALA A CA 1
ATOM 699 C C . ALA A 1 91 ? 3.396 -6.776 -17.781 1.00 93.25 91 ALA A C 1
ATOM 701 O O . ALA A 1 91 ? 4.300 -7.600 -17.907 1.00 93.25 91 ALA A O 1
ATOM 702 N N . THR A 1 92 ? 2.946 -6.409 -16.581 1.00 94.56 92 THR A N 1
ATOM 703 C CA . THR A 1 92 ? 3.350 -7.081 -15.339 1.00 94.56 92 THR A CA 1
ATOM 704 C C . THR A 1 92 ? 2.401 -8.237 -15.048 1.00 94.56 92 THR A C 1
ATOM 706 O O . THR A 1 92 ? 1.193 -8.030 -14.942 1.00 94.56 92 THR A O 1
ATOM 709 N N . ASN A 1 93 ? 2.943 -9.439 -14.847 1.00 90.25 93 ASN A N 1
ATOM 710 C CA . ASN A 1 93 ? 2.167 -10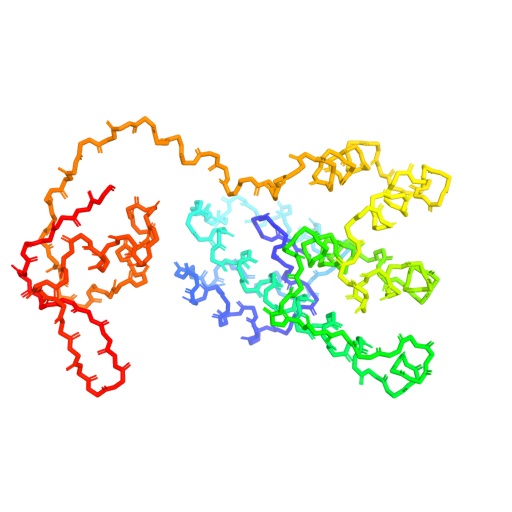.565 -14.338 1.00 90.25 93 ASN A CA 1
ATOM 711 C C . ASN A 1 93 ? 2.076 -10.488 -12.805 1.00 90.25 93 ASN A C 1
ATOM 713 O O . ASN A 1 93 ? 2.999 -10.892 -12.103 1.00 90.25 93 ASN A O 1
ATOM 717 N N . PHE A 1 94 ? 0.969 -9.950 -12.290 1.00 88.56 94 PHE A N 1
ATOM 718 C CA . PHE A 1 94 ? 0.748 -9.780 -10.849 1.00 88.56 94 PHE A CA 1
ATOM 719 C C . PHE A 1 94 ? 0.421 -11.077 -10.101 1.00 88.56 94 PHE A C 1
ATOM 721 O O . PHE A 1 94 ? 0.531 -11.086 -8.874 1.00 88.56 94 PHE A O 1
ATOM 728 N N . ASP A 1 95 ? 0.046 -12.145 -10.806 1.00 85.50 95 ASP A N 1
ATOM 729 C CA . ASP A 1 95 ? -0.269 -13.439 -10.192 1.00 85.50 95 ASP A CA 1
ATOM 730 C C . ASP A 1 95 ? 1.005 -14.180 -9.774 1.00 85.50 95 ASP A C 1
ATOM 732 O O . ASP A 1 95 ? 1.019 -14.885 -8.768 1.00 85.50 95 ASP A O 1
ATOM 736 N N . THR A 1 96 ? 2.100 -13.970 -10.512 1.00 87.06 96 THR A N 1
ATOM 737 C CA . THR A 1 96 ? 3.406 -14.601 -10.254 1.00 87.06 96 THR A CA 1
ATOM 738 C C . THR A 1 96 ? 4.481 -13.617 -9.786 1.00 87.06 96 THR A C 1
ATOM 740 O O . THR A 1 96 ? 5.650 -13.992 -9.686 1.00 87.06 96 THR A O 1
ATOM 743 N N . LEU A 1 97 ? 4.126 -12.351 -9.548 1.00 90.88 97 LEU A N 1
ATOM 744 C CA . LEU A 1 97 ? 5.074 -11.319 -9.125 1.00 90.88 97 LEU A CA 1
ATOM 745 C C . LEU A 1 97 ? 5.638 -11.652 -7.738 1.00 90.88 97 LEU A C 1
ATOM 747 O O . LEU A 1 97 ? 4.879 -11.924 -6.806 1.00 90.88 97 LEU A O 1
ATOM 751 N N . ASP A 1 98 ? 6.962 -11.582 -7.586 1.00 93.19 98 ASP A N 1
ATOM 752 C CA . ASP A 1 98 ? 7.625 -11.793 -6.303 1.00 93.19 98 ASP A CA 1
ATOM 753 C C . ASP A 1 98 ? 7.042 -10.818 -5.278 1.00 93.19 98 ASP A C 1
ATOM 755 O O . ASP A 1 98 ? 6.945 -9.602 -5.496 1.00 93.19 98 ASP A O 1
ATOM 759 N N . ARG A 1 99 ? 6.638 -11.374 -4.135 1.00 90.19 99 ARG A N 1
ATOM 760 C CA . ARG A 1 99 ? 5.973 -10.623 -3.076 1.00 90.19 99 ARG A CA 1
ATOM 761 C C . ARG A 1 99 ? 6.796 -9.424 -2.618 1.00 90.19 99 ARG A C 1
ATOM 763 O O . ARG A 1 99 ? 6.217 -8.396 -2.283 1.00 90.19 99 ARG A O 1
ATOM 770 N N . ARG A 1 100 ? 8.127 -9.521 -2.631 1.00 93.25 100 ARG A N 1
ATOM 771 C CA . ARG A 1 100 ? 8.989 -8.411 -2.235 1.00 93.25 100 ARG A CA 1
ATOM 772 C C . ARG A 1 100 ? 8.866 -7.237 -3.197 1.00 93.25 100 ARG A C 1
ATOM 774 O O . ARG A 1 100 ? 8.752 -6.095 -2.761 1.00 93.25 100 ARG A O 1
ATOM 781 N N . ILE A 1 101 ? 8.834 -7.515 -4.498 1.00 96.81 101 ILE A N 1
ATOM 782 C CA . ILE A 1 101 ? 8.616 -6.483 -5.514 1.00 96.81 101 ILE A CA 1
ATOM 783 C C . ILE A 1 101 ? 7.253 -5.829 -5.288 1.00 96.81 101 ILE A C 1
ATOM 785 O O . ILE A 1 101 ? 7.173 -4.602 -5.233 1.00 96.81 101 ILE A O 1
ATOM 789 N N . LEU A 1 102 ? 6.206 -6.641 -5.110 1.00 95.00 102 LEU A N 1
ATOM 790 C CA . LEU A 1 102 ? 4.844 -6.158 -4.891 1.00 95.00 102 LEU A CA 1
ATOM 791 C C . LEU A 1 102 ? 4.738 -5.258 -3.649 1.00 95.00 102 LEU A C 1
ATOM 793 O O . LEU A 1 102 ? 4.216 -4.148 -3.729 1.00 95.00 102 LEU A O 1
ATOM 797 N N . ASP A 1 103 ? 5.255 -5.717 -2.514 1.00 92.31 103 ASP A N 1
ATOM 798 C CA . ASP A 1 103 ? 5.198 -4.993 -1.245 1.00 92.31 103 ASP A CA 1
ATOM 799 C C . ASP A 1 103 ? 6.002 -3.684 -1.300 1.00 92.31 103 ASP A C 1
ATOM 801 O O . ASP A 1 103 ? 5.525 -2.658 -0.808 1.00 92.31 103 ASP A O 1
ATOM 805 N N . ILE A 1 104 ? 7.167 -3.674 -1.964 1.00 97.38 104 ILE A N 1
ATOM 806 C CA . ILE A 1 104 ? 7.932 -2.444 -2.206 1.00 97.38 104 ILE A CA 1
ATOM 807 C C . ILE A 1 104 ? 7.104 -1.449 -3.018 1.00 97.38 104 ILE A C 1
ATOM 809 O O . ILE A 1 104 ? 6.965 -0.299 -2.605 1.00 97.38 104 ILE A O 1
ATOM 813 N N . VAL A 1 105 ? 6.519 -1.852 -4.150 1.00 97.81 105 VAL A N 1
ATOM 814 C CA . VAL A 1 105 ? 5.781 -0.898 -4.999 1.00 97.81 105 VAL A CA 1
ATOM 815 C C . VAL A 1 105 ? 4.480 -0.420 -4.352 1.00 97.81 105 VAL A C 1
ATOM 817 O O . VAL A 1 105 ? 4.092 0.734 -4.547 1.00 97.81 105 VAL A O 1
ATOM 820 N N . VAL A 1 106 ? 3.849 -1.249 -3.517 1.00 91.62 106 VAL A N 1
ATOM 821 C CA . VAL A 1 106 ? 2.711 -0.846 -2.681 1.00 91.62 106 VAL A CA 1
ATOM 822 C C . VAL A 1 106 ? 3.141 0.160 -1.608 1.00 91.62 106 VAL A C 1
ATOM 824 O O . VAL A 1 106 ? 2.462 1.173 -1.434 1.00 91.62 106 VAL A O 1
ATOM 827 N N . ASP A 1 107 ? 4.285 -0.033 -0.941 1.00 92.81 107 ASP A N 1
ATOM 828 C CA . ASP A 1 107 ? 4.820 0.956 0.007 1.00 92.81 107 ASP A CA 1
ATOM 829 C C . ASP A 1 107 ? 5.203 2.274 -0.688 1.00 92.81 107 ASP A C 1
ATOM 831 O O . ASP A 1 107 ? 4.919 3.360 -0.171 1.00 92.81 107 ASP A O 1
ATOM 835 N N . LEU A 1 108 ? 5.784 2.206 -1.892 1.00 96.69 108 LEU A N 1
ATOM 836 C CA . LEU A 1 108 ? 6.032 3.392 -2.716 1.00 96.69 108 LEU A CA 1
ATOM 837 C C . LEU A 1 108 ? 4.716 4.116 -3.024 1.00 96.69 108 LEU A C 1
ATOM 839 O O . LEU A 1 108 ? 4.646 5.343 -2.922 1.00 96.69 108 LEU A O 1
ATOM 843 N N . ARG A 1 109 ? 3.655 3.378 -3.373 1.00 92.06 109 ARG A N 1
ATOM 844 C CA . ARG A 1 109 ? 2.333 3.955 -3.648 1.00 92.06 109 ARG A CA 1
ATOM 845 C C . ARG A 1 109 ? 1.719 4.590 -2.402 1.00 92.06 109 ARG A C 1
ATOM 847 O O . ARG A 1 109 ? 1.148 5.675 -2.532 1.00 92.06 109 ARG A O 1
ATOM 854 N N . TYR A 1 110 ? 1.861 3.948 -1.242 1.00 84.31 110 TYR A N 1
ATOM 855 C CA . TYR A 1 110 ? 1.368 4.422 0.054 1.00 84.31 110 TYR A CA 1
ATOM 856 C C . TYR A 1 110 ? 2.035 5.726 0.482 1.00 84.31 110 TYR A C 1
ATOM 858 O O . TYR A 1 110 ? 1.356 6.690 0.824 1.00 84.31 110 TYR A O 1
ATOM 866 N N . ARG A 1 111 ? 3.369 5.782 0.423 1.00 87.75 111 ARG A N 1
ATOM 867 C CA . ARG A 1 111 ? 4.117 6.981 0.815 1.00 87.75 111 ARG A CA 1
ATOM 868 C C . ARG A 1 111 ? 3.954 8.138 -0.179 1.00 87.75 111 ARG A C 1
ATOM 870 O O . ARG A 1 111 ? 4.173 9.288 0.189 1.00 87.75 111 ARG A O 1
ATOM 877 N N . GLY A 1 112 ? 3.579 7.835 -1.422 1.00 88.00 112 GLY A N 1
ATOM 878 C CA . GLY A 1 112 ? 3.512 8.809 -2.514 1.00 88.00 112 GLY A CA 1
ATOM 879 C C . GLY A 1 112 ? 4.790 8.886 -3.353 1.00 88.00 112 GLY A C 1
ATOM 880 O O . GLY A 1 112 ? 4.925 9.773 -4.189 1.00 88.00 112 GLY A O 1
ATOM 881 N N . ASP A 1 113 ? 5.707 7.933 -3.184 1.00 95.44 113 ASP A N 1
ATOM 882 C CA . ASP A 1 113 ? 6.950 7.846 -3.949 1.00 95.44 113 ASP A CA 1
ATOM 883 C C . ASP A 1 113 ? 6.755 7.176 -5.332 1.00 95.44 113 ASP A C 1
ATOM 885 O O . ASP A 1 113 ? 7.665 7.198 -6.158 1.00 95.44 113 ASP A O 1
ATOM 889 N N . TYR A 1 114 ? 5.591 6.577 -5.630 1.00 96.25 114 TYR A N 1
ATOM 890 C CA . TYR A 1 114 ? 5.304 5.874 -6.898 1.00 96.25 114 TYR A CA 1
ATOM 891 C C . TYR A 1 114 ? 4.934 6.829 -8.054 1.00 96.25 114 TYR A C 1
ATOM 893 O O . TYR A 1 114 ? 3.853 6.771 -8.650 1.00 96.25 114 TYR A O 1
ATOM 901 N N . SER A 1 115 ? 5.846 7.751 -8.360 1.00 94.94 115 SER A N 1
ATOM 902 C CA . SER A 1 115 ? 5.721 8.752 -9.426 1.00 94.94 115 SER A CA 1
ATOM 903 C C . SER A 1 115 ? 6.037 8.186 -10.821 1.00 94.94 115 SER A C 1
ATOM 905 O O . SER A 1 115 ? 6.501 7.055 -10.962 1.00 94.94 115 SER A O 1
ATOM 907 N N . GLY A 1 116 ? 5.830 8.984 -11.876 1.00 95.00 116 GLY A N 1
ATOM 908 C CA . GLY A 1 116 ? 6.275 8.620 -13.229 1.00 95.00 116 GLY A CA 1
ATOM 909 C C . GLY A 1 116 ? 7.792 8.428 -13.333 1.00 95.00 116 GLY A C 1
ATOM 910 O O . GLY A 1 116 ? 8.240 7.482 -13.973 1.00 95.00 116 GLY A O 1
ATOM 911 N N . ALA A 1 117 ? 8.582 9.268 -12.653 1.00 95.88 117 ALA A N 1
ATOM 912 C CA . ALA A 1 117 ? 10.040 9.133 -12.609 1.00 95.88 117 ALA A CA 1
ATOM 913 C C . ALA A 1 117 ? 10.468 7.839 -11.904 1.00 95.88 117 ALA A C 1
ATOM 915 O O . ALA A 1 117 ? 11.341 7.128 -12.389 1.00 95.88 117 ALA A O 1
ATOM 916 N N . THR A 1 118 ? 9.792 7.491 -10.809 1.00 97.50 118 THR A N 1
ATOM 917 C CA . THR A 1 118 ? 10.018 6.234 -10.090 1.00 97.50 118 THR A CA 1
ATOM 918 C C . THR A 1 118 ? 9.663 5.025 -10.946 1.00 97.50 118 THR A C 1
ATOM 920 O O . THR A 1 118 ? 10.448 4.082 -11.030 1.00 97.50 118 THR A O 1
ATOM 923 N N . ARG A 1 119 ? 8.518 5.059 -11.645 1.00 97.00 119 ARG A N 1
ATOM 924 C CA . ARG A 1 119 ? 8.082 3.966 -12.531 1.00 97.00 119 ARG A CA 1
ATOM 925 C C . ARG A 1 119 ? 9.080 3.656 -13.640 1.00 97.00 119 ARG A C 1
ATOM 927 O O . ARG A 1 119 ? 9.265 2.480 -13.928 1.00 97.00 119 ARG A O 1
ATOM 934 N N . LYS A 1 120 ? 9.793 4.655 -14.175 1.00 98.00 120 LYS A N 1
ATOM 935 C CA . LYS A 1 120 ? 10.879 4.425 -15.150 1.00 98.00 120 LYS A CA 1
ATOM 936 C C . LYS A 1 120 ? 11.944 3.446 -14.648 1.00 98.00 120 LYS A C 1
ATOM 938 O O . LYS A 1 120 ? 12.564 2.782 -15.468 1.00 98.00 120 LYS A O 1
ATOM 943 N N . ARG A 1 121 ? 12.145 3.356 -13.329 1.00 98.38 121 ARG A N 1
ATOM 944 C CA . ARG A 1 121 ? 13.116 2.452 -12.703 1.00 98.38 121 ARG A CA 1
ATOM 945 C C . ARG A 1 121 ? 12.489 1.154 -12.199 1.00 98.38 121 ARG A C 1
ATOM 947 O O . ARG A 1 121 ? 13.043 0.094 -12.444 1.00 98.38 121 ARG A O 1
ATOM 954 N N . VAL A 1 122 ? 11.330 1.219 -11.537 1.00 98.38 122 VAL A N 1
ATOM 955 C CA . VAL A 1 122 ? 10.736 0.033 -10.885 1.00 98.38 122 VAL A CA 1
ATOM 956 C C . VAL A 1 122 ? 9.869 -0.824 -11.815 1.00 98.38 122 VAL A C 1
ATOM 958 O O . VAL A 1 122 ? 9.807 -2.037 -11.635 1.00 98.38 122 VAL A O 1
ATOM 961 N N . GLN A 1 123 ? 9.211 -0.236 -12.823 1.00 98.38 123 GLN A N 1
ATOM 962 C CA . GLN A 1 123 ? 8.301 -0.970 -13.714 1.00 98.38 123 GLN A CA 1
ATOM 963 C C . GLN A 1 123 ? 9.027 -2.037 -14.561 1.00 98.38 123 GLN A C 1
ATOM 965 O O . GLN A 1 123 ? 8.509 -3.152 -14.636 1.00 98.38 123 GLN A O 1
ATOM 970 N N . PRO A 1 124 ? 10.231 -1.789 -15.127 1.00 98.44 124 PRO A N 1
ATOM 971 C CA . PRO A 1 124 ? 11.001 -2.840 -15.800 1.00 98.44 124 PRO A CA 1
ATOM 972 C C . PRO A 1 124 ? 11.300 -4.046 -14.898 1.00 98.44 124 PRO A C 1
ATOM 974 O O . PRO A 1 124 ? 11.204 -5.188 -15.344 1.00 98.44 124 PRO A O 1
ATOM 977 N N . CYS A 1 125 ? 11.615 -3.808 -13.619 1.00 98.25 125 CYS A N 1
ATOM 978 C CA . CYS A 1 125 ? 11.857 -4.876 -12.647 1.00 98.25 125 CYS A CA 1
ATOM 979 C C . CYS A 1 125 ? 10.585 -5.685 -12.369 1.00 98.25 125 CYS A C 1
ATOM 981 O O . CYS A 1 125 ? 10.647 -6.907 -12.295 1.00 98.25 125 CYS A O 1
ATOM 983 N N . MET A 1 126 ? 9.423 -5.025 -12.275 1.00 98.12 126 MET A N 1
ATOM 984 C CA . MET A 1 126 ? 8.134 -5.709 -12.115 1.00 98.12 126 MET A CA 1
ATOM 985 C C . MET A 1 126 ? 7.811 -6.612 -13.311 1.00 98.12 126 MET A C 1
ATOM 987 O O . MET A 1 126 ? 7.409 -7.755 -13.122 1.00 98.12 126 MET A O 1
ATOM 991 N N . VAL A 1 127 ? 7.999 -6.120 -14.540 1.00 95.62 127 VAL A N 1
ATOM 992 C CA . VAL A 1 127 ? 7.721 -6.886 -15.770 1.00 95.62 127 VAL A CA 1
ATOM 993 C C . VAL A 1 127 ? 8.615 -8.122 -15.875 1.00 95.62 127 VAL A C 1
ATOM 995 O O . VAL A 1 127 ? 8.140 -9.191 -16.243 1.00 95.62 127 VAL A O 1
ATOM 998 N N . ARG A 1 128 ? 9.894 -8.001 -15.502 1.00 95.38 128 ARG A N 1
ATOM 999 C CA . ARG A 1 128 ? 10.853 -9.117 -15.529 1.00 95.38 128 ARG A CA 1
ATOM 1000 C C . ARG A 1 128 ? 10.831 -10.000 -14.279 1.00 95.38 128 ARG A C 1
ATOM 1002 O O . ARG A 1 128 ? 11.573 -10.974 -14.234 1.00 95.38 128 ARG A O 1
ATOM 1009 N N . ASN A 1 129 ? 10.020 -9.658 -13.277 1.00 94.62 129 ASN A N 1
ATOM 1010 C CA . ASN A 1 129 ? 10.055 -10.262 -11.943 1.00 94.62 129 ASN A CA 1
ATOM 1011 C C . ASN A 1 129 ? 11.473 -10.273 -11.319 1.00 94.62 129 ASN A C 1
ATOM 1013 O O . ASN A 1 129 ? 11.910 -11.242 -10.703 1.00 94.62 129 ASN A O 1
ATOM 1017 N N . ASP A 1 130 ? 12.214 -9.186 -11.534 1.00 95.81 130 ASP A N 1
ATOM 1018 C CA . ASP A 1 130 ? 13.649 -9.062 -11.276 1.00 95.81 130 ASP A CA 1
ATOM 1019 C C . ASP A 1 130 ? 13.910 -8.423 -9.905 1.00 95.81 130 ASP A C 1
ATOM 1021 O O . ASP A 1 130 ? 13.966 -7.198 -9.751 1.00 95.81 130 ASP A O 1
ATOM 1025 N N . VAL A 1 131 ? 14.040 -9.277 -8.887 1.00 95.69 131 VAL A N 1
ATOM 1026 C CA . VAL A 1 131 ? 14.278 -8.856 -7.498 1.00 95.69 131 VAL A CA 1
ATOM 1027 C C . VAL A 1 131 ? 15.648 -8.204 -7.338 1.00 95.69 131 VAL A C 1
ATOM 1029 O O . VAL A 1 131 ? 15.763 -7.219 -6.612 1.00 95.69 131 VAL A O 1
ATOM 1032 N N . ALA A 1 132 ? 16.676 -8.726 -8.010 1.00 95.50 132 ALA A N 1
ATOM 1033 C CA . ALA A 1 132 ? 18.027 -8.182 -7.922 1.00 95.50 132 ALA A CA 1
ATOM 1034 C C . ALA A 1 132 ? 18.068 -6.758 -8.494 1.00 95.50 132 ALA A C 1
ATOM 1036 O O . ALA A 1 132 ? 18.514 -5.836 -7.816 1.00 95.50 132 ALA A O 1
ATOM 1037 N N . GLY A 1 133 ? 17.489 -6.548 -9.680 1.00 97.06 133 GLY A N 1
ATOM 1038 C CA . GLY A 1 133 ? 17.344 -5.217 -10.265 1.00 97.06 133 GLY A CA 1
ATOM 1039 C C . GLY A 1 133 ? 16.490 -4.282 -9.406 1.00 97.06 133 GLY A C 1
ATOM 1040 O O . GLY A 1 133 ? 16.829 -3.109 -9.258 1.00 97.06 133 GLY A O 1
ATOM 1041 N N . MET A 1 134 ? 15.419 -4.789 -8.778 1.00 98.25 134 MET A N 1
ATOM 1042 C CA . MET A 1 134 ? 14.643 -3.995 -7.819 1.00 98.25 134 MET A CA 1
ATOM 1043 C C . MET A 1 134 ? 15.501 -3.572 -6.620 1.00 98.25 134 MET A C 1
ATOM 1045 O O . MET A 1 134 ? 15.419 -2.422 -6.195 1.00 98.25 134 MET A O 1
ATOM 1049 N N . ALA A 1 135 ? 16.343 -4.464 -6.093 1.00 97.31 135 ALA A N 1
ATOM 1050 C CA . ALA A 1 135 ? 17.243 -4.146 -4.992 1.00 97.31 135 ALA A CA 1
ATOM 1051 C C . ALA A 1 135 ? 18.228 -3.030 -5.370 1.00 97.31 135 ALA A C 1
ATOM 1053 O O . ALA A 1 135 ? 18.353 -2.070 -4.613 1.00 97.31 135 ALA A O 1
ATOM 1054 N N . GLU A 1 136 ? 18.829 -3.079 -6.564 1.00 97.94 136 GLU A N 1
ATOM 1055 C CA . GLU A 1 136 ? 19.702 -1.996 -7.048 1.00 97.94 136 GLU A CA 1
ATOM 1056 C C . GLU A 1 136 ? 18.974 -0.645 -7.097 1.00 97.94 136 GLU A C 1
ATOM 1058 O O . GLU A 1 136 ? 19.494 0.371 -6.636 1.00 97.94 136 GLU A O 1
ATOM 1063 N N . VAL A 1 137 ? 17.728 -0.625 -7.583 1.00 98.19 137 VAL A N 1
ATOM 1064 C CA . VAL A 1 137 ? 16.915 0.601 -7.606 1.00 98.19 137 VAL A CA 1
ATOM 1065 C C . VAL A 1 137 ? 16.626 1.115 -6.193 1.00 98.19 137 VAL A C 1
ATOM 1067 O O . VAL A 1 137 ? 16.623 2.325 -5.967 1.00 98.19 137 VAL A O 1
ATOM 1070 N N . ILE A 1 138 ? 16.353 0.224 -5.240 1.00 98.00 138 ILE A N 1
ATOM 1071 C CA . ILE A 1 138 ? 15.983 0.588 -3.866 1.00 98.00 138 ILE A CA 1
ATOM 1072 C C . ILE A 1 138 ? 17.188 1.039 -3.029 1.00 98.00 138 ILE A C 1
ATOM 1074 O O . ILE A 1 138 ? 17.024 1.911 -2.178 1.00 98.00 138 ILE A O 1
ATOM 1078 N N . ARG A 1 139 ? 18.394 0.531 -3.303 1.00 97.31 139 ARG A N 1
ATOM 1079 C CA . ARG A 1 139 ? 19.646 0.938 -2.634 1.00 97.31 139 ARG A CA 1
ATOM 1080 C C . ARG A 1 139 ? 20.175 2.302 -3.060 1.00 97.31 139 ARG A C 1
ATOM 1082 O O . ARG A 1 139 ? 21.054 2.841 -2.391 1.00 97.31 139 ARG A O 1
ATOM 1089 N N . ASP A 1 140 ? 19.673 2.867 -4.154 1.00 97.94 140 ASP A N 1
ATOM 1090 C CA . ASP A 1 140 ? 20.134 4.160 -4.658 1.00 97.94 140 ASP A CA 1
ATOM 1091 C C . ASP A 1 140 ? 19.725 5.305 -3.710 1.00 97.94 140 ASP A C 1
ATOM 1093 O O . ASP A 1 140 ? 18.653 5.910 -3.820 1.00 97.94 140 ASP A O 1
ATOM 1097 N N . ARG A 1 141 ? 20.594 5.599 -2.737 1.00 96.94 141 ARG A N 1
ATOM 1098 C CA . ARG A 1 141 ? 20.355 6.621 -1.711 1.00 96.94 141 ARG A CA 1
ATOM 1099 C C . ARG A 1 141 ? 20.201 8.020 -2.304 1.00 96.94 141 ARG A C 1
ATOM 1101 O O . ARG A 1 141 ? 19.463 8.830 -1.740 1.00 96.94 141 ARG A O 1
ATOM 1108 N N . GLU A 1 142 ? 20.865 8.310 -3.418 1.00 97.50 142 GLU A N 1
ATOM 1109 C CA . GLU A 1 142 ? 20.758 9.604 -4.088 1.00 97.50 142 GLU A CA 1
ATOM 1110 C C . GLU A 1 142 ? 19.359 9.781 -4.690 1.00 97.50 142 GLU A C 1
ATOM 1112 O O . GLU A 1 142 ? 18.697 10.801 -4.460 1.00 97.50 142 GLU A O 1
ATOM 1117 N N . PHE A 1 143 ? 18.854 8.748 -5.370 1.00 97.31 143 PHE A N 1
ATOM 1118 C CA . PHE A 1 143 ? 17.496 8.737 -5.907 1.00 97.31 143 PHE A CA 1
ATOM 1119 C C . PHE A 1 143 ? 16.440 8.864 -4.798 1.00 97.31 143 PHE A C 1
ATOM 1121 O O . PHE A 1 143 ? 15.456 9.597 -4.940 1.00 97.31 143 PHE A O 1
ATOM 1128 N N . TRP A 1 144 ? 16.675 8.220 -3.651 1.00 97.25 144 TRP A N 1
ATOM 1129 C CA . TRP A 1 144 ? 15.793 8.255 -2.483 1.00 97.25 144 TRP A CA 1
ATOM 1130 C C . TRP A 1 144 ? 16.146 9.338 -1.455 1.00 97.25 144 TRP A C 1
ATOM 1132 O O . TRP A 1 144 ? 15.745 9.228 -0.297 1.00 97.25 144 TRP A O 1
ATOM 1142 N N . ARG A 1 145 ? 16.827 10.424 -1.848 1.00 95.88 145 ARG A N 1
ATOM 1143 C CA . ARG A 1 145 ? 17.285 11.483 -0.921 1.00 95.88 145 ARG A CA 1
ATOM 1144 C C . ARG A 1 145 ? 16.203 12.067 -0.003 1.00 95.88 145 ARG A C 1
ATOM 1146 O O . ARG A 1 145 ? 16.493 12.427 1.132 1.00 95.88 145 ARG A O 1
ATOM 1153 N N . ASN A 1 146 ? 14.952 12.117 -0.472 1.00 92.62 146 ASN A N 1
ATOM 1154 C CA . ASN A 1 146 ? 13.803 12.646 0.278 1.00 92.62 146 ASN A CA 1
ATOM 1155 C C . ASN A 1 146 ? 13.139 11.602 1.200 1.00 92.62 146 ASN A C 1
ATOM 1157 O O . ASN A 1 146 ? 12.156 11.900 1.889 1.00 92.62 146 ASN A O 1
ATOM 1161 N N . VAL A 1 147 ? 13.621 10.358 1.190 1.00 92.62 147 VAL A N 1
ATOM 1162 C CA . VAL A 1 147 ? 13.148 9.280 2.057 1.00 92.62 147 VAL A CA 1
ATOM 1163 C C . VAL A 1 147 ? 13.913 9.337 3.388 1.00 92.62 147 VAL A C 1
ATOM 1165 O O . VAL A 1 147 ? 15.148 9.337 3.390 1.00 92.62 147 VAL A O 1
ATOM 1168 N N . PRO A 1 148 ? 13.206 9.385 4.536 1.00 91.88 148 PRO A N 1
ATOM 1169 C CA . PRO A 1 148 ? 13.826 9.304 5.852 1.00 91.88 148 PRO A CA 1
ATOM 1170 C C . PRO A 1 148 ? 14.725 8.076 5.970 1.00 91.88 148 PRO A C 1
ATOM 1172 O O . PRO A 1 148 ? 14.367 7.002 5.488 1.00 91.88 148 PRO A O 1
ATOM 1175 N N . GLU A 1 149 ? 15.867 8.236 6.636 1.00 89.25 149 GLU A N 1
ATOM 1176 C CA . GLU A 1 149 ? 16.912 7.211 6.742 1.00 89.25 149 GLU A CA 1
ATOM 1177 C C . GLU A 1 149 ? 16.390 5.855 7.232 1.00 89.25 149 GLU A C 1
ATOM 1179 O O . GLU A 1 149 ? 16.632 4.844 6.581 1.00 89.25 149 GLU A O 1
ATOM 1184 N N . ASP A 1 150 ? 15.601 5.830 8.311 1.00 83.94 150 ASP A N 1
ATOM 1185 C CA . ASP A 1 150 ? 15.008 4.589 8.836 1.00 83.94 150 ASP A CA 1
ATOM 1186 C C . ASP A 1 150 ? 14.148 3.871 7.783 1.00 83.94 150 ASP A C 1
ATOM 1188 O O . ASP A 1 150 ? 14.277 2.666 7.579 1.00 83.94 150 ASP A O 1
ATOM 1192 N N . ARG A 1 151 ? 13.313 4.612 7.046 1.00 87.69 151 ARG A N 1
ATOM 1193 C CA . ARG A 1 151 ? 12.457 4.027 6.008 1.00 87.69 151 ARG A CA 1
ATOM 1194 C C . ARG A 1 151 ? 13.268 3.517 4.822 1.00 87.69 151 ARG A C 1
ATOM 1196 O O . ARG A 1 151 ? 12.933 2.472 4.274 1.00 87.69 151 ARG A O 1
ATOM 1203 N N . PHE A 1 152 ? 14.297 4.257 4.420 1.00 94.25 152 PHE A N 1
ATOM 1204 C CA . PHE A 1 152 ? 15.210 3.829 3.368 1.00 94.25 152 PHE A CA 1
ATOM 1205 C C . PHE A 1 152 ? 15.882 2.503 3.746 1.00 94.25 152 PHE A C 1
ATOM 1207 O O . PHE A 1 152 ? 15.735 1.533 3.006 1.00 94.25 152 PHE A O 1
ATOM 1214 N N . ARG A 1 153 ? 16.494 2.419 4.937 1.00 91.25 153 ARG A N 1
ATOM 1215 C CA . ARG A 1 153 ? 17.132 1.186 5.431 1.00 91.25 153 ARG A CA 1
ATOM 1216 C C . ARG A 1 153 ? 16.163 0.014 5.469 1.00 91.25 153 ARG A C 1
ATOM 1218 O O . ARG A 1 153 ? 16.450 -1.019 4.887 1.00 91.25 153 ARG A O 1
ATOM 1225 N N . ARG A 1 154 ? 14.957 0.210 6.013 1.00 90.56 154 ARG A N 1
ATOM 1226 C CA . ARG A 1 154 ? 13.929 -0.844 6.036 1.00 90.56 154 ARG A CA 1
ATOM 1227 C C . ARG A 1 154 ? 13.579 -1.376 4.650 1.00 90.56 154 ARG A C 1
ATOM 1229 O O . ARG A 1 154 ? 13.310 -2.562 4.535 1.00 90.56 154 ARG A O 1
ATOM 1236 N N . ARG A 1 155 ? 13.538 -0.529 3.613 1.00 95.38 155 ARG A N 1
ATOM 1237 C CA . ARG A 1 155 ? 13.270 -0.975 2.232 1.00 95.38 155 ARG A CA 1
ATOM 1238 C C . ARG A 1 155 ? 14.433 -1.789 1.670 1.00 95.38 155 ARG A C 1
ATOM 1240 O O . ARG A 1 155 ? 14.183 -2.789 1.004 1.00 95.38 155 ARG A O 1
ATOM 1247 N N . VAL A 1 156 ? 15.664 -1.361 1.943 1.00 94.62 156 VAL A N 1
ATOM 1248 C CA . VAL A 1 156 ? 16.887 -2.069 1.543 1.00 94.62 156 VAL A CA 1
ATOM 1249 C C . VAL A 1 156 ? 16.949 -3.436 2.229 1.00 94.62 156 VAL A C 1
ATOM 1251 O O . VAL A 1 156 ? 16.958 -4.456 1.547 1.00 94.62 156 VAL A O 1
ATOM 1254 N N . ASP A 1 157 ? 16.826 -3.475 3.555 1.00 91.94 157 ASP A N 1
ATOM 1255 C CA . ASP A 1 157 ? 16.819 -4.723 4.327 1.00 91.94 157 ASP A CA 1
ATOM 1256 C C . ASP A 1 157 ? 15.699 -5.668 3.853 1.00 91.94 157 ASP A C 1
ATOM 1258 O O . ASP A 1 157 ? 15.894 -6.872 3.674 1.00 91.94 157 ASP A O 1
ATOM 1262 N N . PHE A 1 158 ? 14.508 -5.117 3.597 1.00 90.31 158 PHE A N 1
ATOM 1263 C CA . PHE A 1 158 ? 13.350 -5.855 3.099 1.00 90.31 158 PHE A CA 1
ATOM 1264 C C . PHE A 1 158 ? 13.633 -6.551 1.761 1.00 90.31 158 PHE A C 1
ATOM 1266 O O . PHE A 1 158 ? 13.292 -7.720 1.597 1.00 90.31 158 PHE A O 1
ATOM 1273 N N . ILE A 1 159 ? 14.212 -5.844 0.783 1.00 93.62 159 ILE A N 1
ATOM 1274 C CA . ILE A 1 159 ? 14.385 -6.394 -0.570 1.00 93.62 159 ILE A CA 1
ATOM 1275 C C . ILE A 1 159 ? 15.583 -7.352 -0.633 1.00 93.62 159 ILE A C 1
ATOM 1277 O O . ILE A 1 159 ? 15.553 -8.326 -1.387 1.00 93.62 159 ILE A O 1
ATOM 1281 N N . GLU A 1 160 ? 16.595 -7.121 0.208 1.00 88.12 160 GLU A N 1
ATOM 1282 C CA . GLU A 1 160 ? 17.836 -7.897 0.267 1.00 88.12 160 GLU A CA 1
ATOM 1283 C C . GLU A 1 160 ? 17.768 -9.159 1.117 1.00 88.12 160 GLU A C 1
ATOM 1285 O O . GLU A 1 160 ? 18.493 -10.108 0.831 1.00 88.12 160 GLU A O 1
ATOM 1290 N N . SER A 1 161 ? 16.905 -9.209 2.133 1.00 81.50 161 SER A N 1
ATOM 1291 C CA . SER A 1 161 ? 16.868 -10.300 3.123 1.00 81.50 161 SER A CA 1
ATOM 1292 C C . SER A 1 161 ? 16.504 -11.689 2.565 1.00 81.50 161 SER A C 1
ATOM 1294 O O . SER A 1 161 ? 16.283 -12.626 3.332 1.00 81.50 161 SER A O 1
ATOM 1296 N N . GLY A 1 162 ? 16.429 -11.866 1.237 1.00 61.44 162 GLY A N 1
ATOM 1297 C CA . GLY A 1 162 ? 16.152 -13.150 0.574 1.00 61.44 162 GLY A CA 1
ATOM 1298 C C . GLY A 1 162 ? 14.764 -13.720 0.881 1.00 61.44 162 GLY A C 1
ATOM 1299 O O . GLY A 1 162 ? 14.383 -14.761 0.360 1.00 61.44 162 GLY A O 1
ATOM 1300 N N . SER A 1 163 ? 14.008 -13.014 1.711 1.00 44.03 163 SER A N 1
ATOM 1301 C CA . SER A 1 163 ? 12.731 -13.375 2.287 1.00 44.03 163 SER A CA 1
ATOM 1302 C C . SER A 1 163 ? 11.935 -12.083 2.352 1.00 44.03 163 SER A C 1
ATOM 1304 O O . SER A 1 163 ? 12.468 -11.055 2.755 1.00 44.03 163 SER A O 1
ATOM 1306 N N . ALA A 1 164 ? 10.657 -12.107 1.973 1.00 39.69 164 ALA A N 1
ATOM 1307 C CA . ALA A 1 164 ? 9.750 -11.049 2.407 1.00 39.69 164 ALA A CA 1
ATOM 1308 C C . ALA A 1 164 ? 9.927 -10.856 3.927 1.00 39.69 164 ALA A C 1
ATOM 1310 O O . ALA A 1 164 ? 10.223 -11.845 4.613 1.00 39.69 164 ALA A O 1
ATOM 1311 N N . PRO A 1 165 ? 9.727 -9.653 4.495 1.00 38.12 165 PRO A N 1
ATOM 1312 C CA . PRO A 1 165 ? 9.563 -9.543 5.923 1.00 38.12 165 PRO A CA 1
ATOM 1313 C C . PRO A 1 165 ? 8.486 -10.550 6.239 1.00 38.12 165 PRO A C 1
ATOM 1315 O O . PRO A 1 165 ? 7.386 -10.548 5.669 1.00 38.12 165 PRO A O 1
ATOM 1318 N N . GLN A 1 166 ? 8.857 -11.471 7.109 1.00 34.91 166 GLN A N 1
ATOM 1319 C CA . GLN A 1 166 ? 7.871 -12.285 7.750 1.00 34.91 166 GLN A CA 1
ATOM 1320 C C . GLN A 1 166 ? 6.806 -11.291 8.221 1.00 34.91 166 GLN A C 1
ATOM 1322 O O . GLN A 1 166 ? 7.123 -10.281 8.866 1.00 34.91 166 GLN A O 1
ATOM 1327 N N . ALA A 1 167 ? 5.539 -11.546 7.875 1.00 36.09 167 ALA A N 1
ATOM 1328 C CA . ALA A 1 167 ? 4.485 -11.204 8.816 1.00 36.09 167 ALA A CA 1
ATOM 1329 C C . ALA A 1 167 ? 5.079 -11.540 10.182 1.00 36.09 167 ALA A C 1
ATOM 1331 O O . ALA A 1 167 ? 5.534 -12.677 10.302 1.00 36.09 167 ALA A O 1
ATOM 1332 N N . MET A 1 168 ? 5.256 -10.519 11.047 1.00 32.28 168 MET A N 1
ATOM 1333 C CA . MET A 1 168 ? 6.017 -10.571 12.310 1.00 32.28 168 MET A CA 1
ATOM 1334 C C . MET A 1 168 ? 6.194 -12.006 12.759 1.00 32.28 168 MET A C 1
ATOM 1336 O O . MET A 1 168 ? 5.132 -12.619 12.855 1.00 32.28 168 MET A O 1
ATOM 1340 N N . PRO A 1 169 ? 7.414 -12.526 13.015 1.00 36.84 169 PRO A N 1
ATOM 1341 C CA . PRO A 1 169 ? 7.607 -13.949 13.243 1.00 36.84 169 PRO A CA 1
ATOM 1342 C C . PRO A 1 169 ? 6.480 -14.434 14.145 1.00 36.84 169 PRO A C 1
ATOM 1344 O O . PRO A 1 169 ? 6.442 -14.120 15.337 1.00 36.84 169 PRO A O 1
ATOM 1347 N N . VAL A 1 170 ? 5.521 -15.161 13.555 1.00 43.72 170 VAL A N 1
ATOM 1348 C CA . VAL A 1 170 ? 4.795 -16.161 14.308 1.00 43.72 170 VAL A CA 1
ATOM 1349 C C . VAL A 1 170 ? 5.925 -17.117 14.555 1.00 43.72 170 VAL A C 1
ATOM 1351 O O . VAL A 1 170 ? 6.295 -17.908 13.691 1.00 43.72 170 VAL A O 1
ATOM 1354 N N . GLN A 1 171 ? 6.623 -16.876 15.657 1.00 34.66 171 GLN A N 1
ATOM 1355 C CA . GLN A 1 171 ? 7.633 -17.767 16.130 1.00 34.66 171 GLN A CA 1
ATOM 1356 C C . GLN A 1 171 ? 6.860 -19.070 16.263 1.00 34.66 171 GLN A C 1
ATOM 1358 O O . GLN A 1 171 ? 6.056 -19.232 17.180 1.00 34.66 171 GLN A O 1
ATOM 1363 N N . ALA A 1 172 ? 7.066 -19.973 15.307 1.00 41.97 172 ALA A N 1
ATOM 1364 C CA . ALA A 1 172 ? 6.818 -21.386 15.470 1.00 41.97 172 ALA A CA 1
ATOM 1365 C C . ALA A 1 172 ? 7.844 -21.889 16.498 1.00 41.97 172 ALA A C 1
ATOM 1367 O O . ALA A 1 172 ? 8.648 -22.773 16.242 1.00 41.97 172 ALA A O 1
ATOM 1368 N N . ALA A 1 173 ? 7.840 -21.290 17.692 1.00 36.00 173 ALA A N 1
ATOM 1369 C CA . ALA A 1 173 ? 7.979 -22.086 18.881 1.00 36.00 173 ALA A CA 1
ATOM 1370 C C . ALA A 1 173 ? 6.815 -23.061 18.772 1.00 36.00 173 ALA A C 1
ATOM 1372 O O . ALA A 1 173 ? 5.671 -22.613 18.713 1.00 36.00 173 ALA A O 1
ATOM 1373 N N . ALA A 1 174 ? 7.128 -24.344 18.617 1.00 40.78 174 ALA A N 1
ATOM 1374 C CA . ALA A 1 174 ? 6.171 -25.430 18.553 1.00 40.78 174 ALA A CA 1
ATOM 1375 C C . ALA A 1 174 ? 5.133 -25.269 19.675 1.00 40.78 174 ALA A C 1
ATOM 1377 O O . ALA A 1 174 ? 5.325 -25.712 20.806 1.00 40.78 174 ALA A O 1
ATOM 1378 N N . ARG A 1 175 ? 4.033 -24.576 19.382 1.00 48.84 175 ARG A N 1
ATOM 1379 C CA . ARG A 1 175 ? 2.830 -24.650 20.1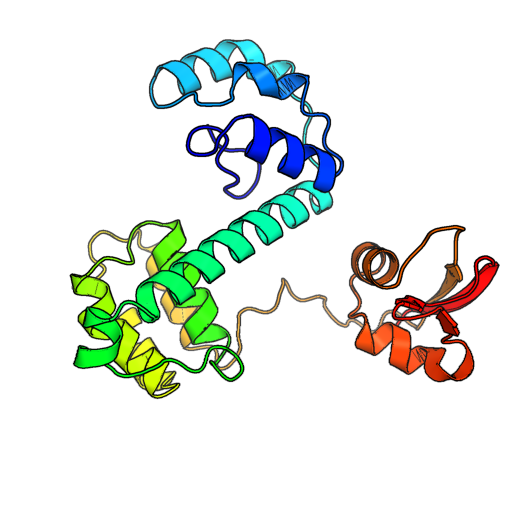84 1.00 48.84 175 ARG A CA 1
ATOM 1380 C C . ARG A 1 175 ? 2.266 -25.989 19.784 1.00 48.84 175 ARG A C 1
ATOM 1382 O O . ARG A 1 175 ? 2.004 -26.218 18.611 1.00 48.84 175 ARG A O 1
ATOM 1389 N N . GLN A 1 176 ? 2.203 -26.902 20.743 1.00 54.34 176 GLN A N 1
ATOM 1390 C CA . GLN A 1 176 ? 1.597 -28.199 20.496 1.00 54.34 176 GLN A CA 1
ATOM 1391 C C . GLN A 1 176 ? 0.223 -27.988 19.848 1.00 54.34 176 GLN A C 1
ATOM 1393 O O . GLN A 1 176 ? -0.456 -27.020 20.220 1.00 54.34 176 GLN A O 1
ATOM 1398 N N . PRO A 1 177 ? -0.170 -28.850 18.894 1.00 63.88 177 PRO A N 1
ATOM 1399 C CA . PRO A 1 177 ? -1.471 -28.747 18.258 1.00 63.88 177 PRO A CA 1
ATOM 1400 C C . PRO A 1 177 ? -2.542 -28.673 19.348 1.00 63.88 177 PRO A C 1
ATOM 1402 O O . PRO A 1 177 ? -2.582 -29.500 20.264 1.00 63.88 177 PRO A O 1
ATOM 1405 N N . ARG A 1 178 ? -3.354 -27.615 19.304 1.00 83.75 178 ARG A N 1
ATOM 1406 C CA . ARG A 1 178 ? -4.411 -27.374 20.292 1.00 83.75 178 ARG A CA 1
ATOM 1407 C C . ARG A 1 178 ? -5.752 -27.719 19.674 1.00 83.75 178 ARG A C 1
ATOM 1409 O O . ARG A 1 178 ? -6.043 -27.325 18.550 1.00 83.75 178 ARG A O 1
ATOM 1416 N N . LYS A 1 179 ? -6.577 -28.434 20.429 1.00 92.94 179 LYS A N 1
ATOM 1417 C CA . LYS A 1 179 ? -7.961 -28.721 20.055 1.00 92.94 179 LYS A CA 1
ATOM 1418 C C . LYS A 1 179 ? -8.820 -27.468 20.230 1.00 92.94 179 LYS A C 1
ATOM 1420 O O . LYS A 1 179 ? -8.673 -26.761 21.227 1.00 92.94 179 LYS A O 1
ATOM 1425 N N . HIS A 1 180 ? -9.709 -27.212 19.277 1.00 93.75 180 HIS A N 1
ATOM 1426 C CA . HIS A 1 180 ? -10.705 -26.140 19.318 1.00 93.75 180 HIS A CA 1
ATOM 1427 C C . HIS A 1 180 ? -12.058 -26.671 18.853 1.00 93.75 180 HIS A C 1
ATOM 1429 O O . HIS A 1 180 ? -12.113 -27.402 17.870 1.00 93.75 180 HIS A O 1
ATOM 1435 N N . VAL A 1 181 ? -13.139 -26.295 19.533 1.00 95.94 181 VAL A N 1
ATOM 1436 C CA . VAL A 1 181 ? -14.506 -26.643 19.124 1.00 95.94 181 VAL A CA 1
ATOM 1437 C C . VAL A 1 181 ? -15.081 -25.472 18.339 1.00 95.94 181 VAL A C 1
ATOM 1439 O O . VAL A 1 181 ? -15.191 -24.372 18.872 1.00 95.94 181 VAL A O 1
ATOM 1442 N N . VAL A 1 182 ? -15.437 -25.713 17.079 1.00 93.44 182 VAL A N 1
ATOM 1443 C CA . VAL A 1 182 ? -15.897 -24.677 16.145 1.00 93.44 182 VAL A CA 1
ATOM 1444 C C . VAL A 1 182 ? -17.203 -24.060 16.644 1.00 93.44 182 VAL A C 1
ATOM 1446 O O . VAL A 1 182 ? -18.206 -24.753 16.820 1.00 93.44 182 VAL A O 1
ATOM 1449 N N . GLU A 1 183 ? -17.218 -22.750 16.864 1.00 88.25 183 GLU A N 1
ATOM 1450 C CA . GLU A 1 183 ? -18.422 -22.041 17.303 1.00 88.25 183 GLU A CA 1
ATOM 1451 C C . GLU A 1 183 ? -19.396 -21.829 16.118 1.00 88.25 183 GLU A C 1
ATOM 1453 O O . GLU A 1 183 ? -18.968 -21.723 14.962 1.00 88.25 183 GLU A O 1
ATOM 1458 N N . PRO A 1 184 ? -20.722 -21.745 16.345 1.00 87.19 184 PRO A N 1
ATOM 1459 C CA . PRO A 1 184 ? -21.672 -21.413 15.285 1.00 87.19 184 PRO A CA 1
ATOM 1460 C C . PRO A 1 184 ? -21.289 -20.127 14.532 1.00 87.19 184 PRO A C 1
ATOM 1462 O O . PRO A 1 184 ? -21.153 -19.056 15.119 1.00 87.19 184 PRO A O 1
ATOM 1465 N N . GLY A 1 185 ? -21.126 -20.223 13.208 1.00 79.62 185 GLY A N 1
ATOM 1466 C CA . GLY A 1 185 ? -20.743 -19.089 12.354 1.00 79.62 185 GLY A CA 1
ATOM 1467 C C . GLY A 1 185 ? -19.242 -18.762 12.328 1.00 79.62 185 GLY A C 1
ATOM 1468 O O . GLY A 1 185 ? -18.849 -17.718 11.788 1.00 79.62 185 GLY A O 1
ATOM 1469 N N . GLU A 1 186 ? -18.394 -19.621 12.893 1.00 87.00 186 GLU A N 1
ATOM 1470 C CA . GLU A 1 186 ? -16.937 -19.504 12.846 1.00 87.00 186 GLU A CA 1
ATOM 1471 C C . GLU A 1 186 ? -16.385 -20.082 11.525 1.00 87.00 186 GLU A C 1
ATOM 1473 O O . GLU A 1 186 ? -16.354 -21.290 11.308 1.00 87.00 186 GLU A O 1
ATOM 1478 N N . SER A 1 187 ? -15.989 -19.206 10.593 1.00 91.50 187 SER A N 1
ATOM 1479 C CA . SER A 1 187 ? -15.444 -19.592 9.282 1.00 91.50 187 SER A CA 1
ATOM 1480 C C . SER A 1 187 ? -13.934 -19.849 9.326 1.00 91.50 187 SER A C 1
ATOM 1482 O O . SER A 1 187 ? -13.252 -19.439 10.266 1.00 91.50 187 SER A O 1
ATOM 1484 N N . LEU A 1 188 ? -13.381 -20.456 8.268 1.00 85.25 188 LEU A N 1
ATOM 1485 C CA . LEU A 1 188 ? -11.932 -20.655 8.113 1.00 85.25 188 LEU A CA 1
ATOM 1486 C C . LEU A 1 188 ? -11.136 -19.349 8.245 1.00 85.25 188 LEU A C 1
ATOM 1488 O O . LEU A 1 188 ? -10.105 -19.334 8.913 1.00 85.25 188 LEU A O 1
ATOM 1492 N N . ASP A 1 189 ? -11.634 -18.243 7.685 1.00 73.88 189 ASP A N 1
ATOM 1493 C CA . ASP A 1 189 ? -11.008 -16.924 7.834 1.00 73.88 189 ASP A CA 1
ATOM 1494 C C . ASP A 1 189 ? -10.976 -16.460 9.297 1.00 73.88 189 ASP A C 1
ATOM 1496 O O . ASP A 1 189 ? -9.959 -15.943 9.765 1.00 73.88 189 ASP A O 1
ATOM 1500 N N . LYS A 1 190 ? -12.070 -16.673 10.046 1.00 80.50 190 LYS A N 1
ATOM 1501 C CA . LYS A 1 190 ? -12.155 -16.309 11.469 1.00 80.50 190 LYS A CA 1
ATOM 1502 C C . LYS A 1 190 ? -11.228 -17.173 12.319 1.00 80.50 190 LYS A C 1
ATOM 1504 O O . LYS A 1 190 ? -10.517 -16.631 13.161 1.00 80.50 190 LYS A O 1
ATOM 1509 N N . LEU A 1 191 ? -11.184 -18.483 12.067 1.00 82.81 191 LEU A N 1
ATOM 1510 C CA . LEU A 1 191 ? -10.263 -19.413 12.729 1.00 82.81 191 LEU A CA 1
ATOM 1511 C C . LEU A 1 191 ? -8.804 -19.039 12.443 1.00 82.81 191 LEU A C 1
ATOM 1513 O O . LEU A 1 191 ? -8.002 -18.909 13.367 1.00 82.81 191 LEU A O 1
ATOM 1517 N N . SER A 1 192 ? -8.474 -18.786 11.175 1.00 80.25 192 SER A N 1
ATOM 1518 C CA . SER A 1 192 ? -7.144 -18.345 10.751 1.00 80.25 192 SER A CA 1
ATOM 1519 C C . SER A 1 192 ? -6.729 -17.051 11.454 1.00 80.25 192 SER A C 1
ATOM 1521 O O . SER A 1 192 ? -5.628 -16.965 12.004 1.00 80.25 192 SER A O 1
ATOM 1523 N N . ALA A 1 193 ? -7.627 -16.065 11.519 1.00 64.00 193 ALA A N 1
ATOM 1524 C CA . ALA A 1 193 ? -7.376 -14.800 12.199 1.00 64.00 193 ALA A CA 1
ATOM 1525 C C . ALA A 1 193 ? -7.237 -14.954 13.726 1.00 64.00 193 ALA A C 1
ATOM 1527 O O . ALA A 1 193 ? -6.325 -14.366 14.313 1.00 64.00 193 ALA A O 1
ATOM 1528 N N . ARG A 1 194 ? -8.106 -15.752 14.366 1.00 80.12 194 ARG A N 1
ATOM 1529 C CA . ARG A 1 194 ? -8.127 -15.991 15.822 1.00 80.12 194 ARG A CA 1
ATOM 1530 C C . ARG A 1 194 ? -6.860 -16.695 16.293 1.00 80.12 194 ARG A C 1
ATOM 1532 O O . ARG A 1 194 ? -6.261 -16.284 17.287 1.00 80.12 194 ARG A O 1
ATOM 1539 N N . PHE A 1 195 ? -6.448 -17.734 15.574 1.00 80.69 195 PHE A N 1
ATOM 1540 C CA . PHE A 1 195 ? -5.325 -18.579 15.968 1.00 80.69 195 PHE A CA 1
ATOM 1541 C C . PHE A 1 195 ? -3.990 -18.178 15.338 1.00 80.69 195 PHE A C 1
ATOM 1543 O O . PHE A 1 195 ? -2.954 -18.668 15.777 1.00 80.69 195 PHE A O 1
ATOM 1550 N N . GLN A 1 196 ? -3.999 -17.237 14.388 1.00 66.50 196 GLN A N 1
ATOM 1551 C CA . GLN A 1 196 ? -2.818 -16.778 13.644 1.00 66.50 196 GLN A CA 1
ATOM 1552 C C . GLN A 1 196 ? -2.131 -17.905 12.856 1.00 66.50 196 GLN A C 1
ATOM 1554 O O . GLN A 1 196 ? -0.909 -17.937 12.727 1.00 66.50 196 GLN A O 1
ATOM 1559 N N . VAL A 1 197 ? -2.936 -18.813 12.307 1.00 76.56 197 VAL A N 1
ATOM 1560 C CA . VAL A 1 197 ? -2.503 -19.958 11.494 1.00 76.56 197 VAL A CA 1
ATOM 1561 C C . VAL A 1 197 ? -3.082 -19.792 10.092 1.00 76.56 197 VAL A C 1
ATOM 1563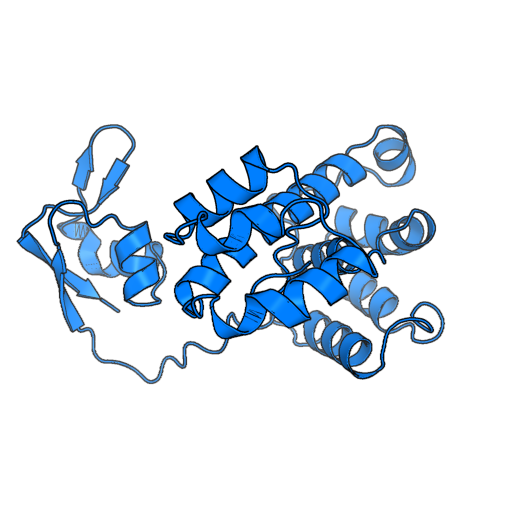 O O . VAL A 1 197 ? -4.174 -19.246 9.948 1.00 76.56 197 VAL A O 1
ATOM 1566 N N . SER A 1 198 ? -2.381 -20.211 9.037 1.00 73.88 198 SER A N 1
ATOM 1567 C CA . SER A 1 198 ? -2.935 -20.113 7.679 1.00 73.88 198 SER A CA 1
ATOM 1568 C C . SER A 1 198 ? -4.164 -21.013 7.513 1.00 73.88 198 SER A C 1
ATOM 1570 O O . SER A 1 198 ? -4.253 -22.077 8.127 1.00 73.88 198 SER A O 1
ATOM 1572 N N . ILE A 1 199 ? -5.103 -20.607 6.652 1.00 78.38 199 ILE A N 1
ATOM 1573 C CA . ILE A 1 199 ? -6.264 -21.438 6.299 1.00 78.38 199 ILE A CA 1
ATOM 1574 C C . ILE A 1 199 ? -5.799 -22.810 5.805 1.00 78.38 199 ILE A C 1
ATOM 1576 O O . ILE A 1 199 ? -6.295 -23.820 6.290 1.00 78.38 199 ILE A O 1
ATOM 1580 N N . ASP A 1 200 ? -4.784 -22.854 4.938 1.00 74.62 200 ASP A N 1
ATOM 1581 C CA . ASP A 1 200 ? -4.227 -24.109 4.424 1.00 74.62 200 ASP A CA 1
ATOM 1582 C C . ASP A 1 200 ? -3.702 -25.020 5.534 1.00 74.62 200 ASP A C 1
ATOM 1584 O O . ASP A 1 200 ? -3.899 -26.229 5.473 1.00 74.62 200 ASP A O 1
ATOM 1588 N N . ALA A 1 201 ? -3.053 -24.475 6.566 1.00 78.12 201 ALA A N 1
ATOM 1589 C CA . ALA A 1 201 ? -2.565 -25.280 7.681 1.00 78.12 201 ALA A CA 1
ATOM 1590 C C . ALA A 1 201 ? -3.725 -25.847 8.516 1.00 78.12 201 ALA A C 1
ATOM 1592 O O . ALA A 1 201 ? -3.708 -27.034 8.842 1.00 78.12 201 ALA A O 1
ATOM 1593 N N . ILE A 1 202 ? -4.764 -25.048 8.786 1.00 88.12 202 ILE A N 1
ATOM 1594 C CA . ILE A 1 202 ? -5.976 -25.515 9.479 1.00 88.12 202 ILE A CA 1
ATOM 1595 C C . ILE A 1 202 ? -6.695 -26.585 8.641 1.00 88.12 202 ILE A C 1
ATOM 1597 O O . ILE A 1 202 ? -7.080 -27.626 9.169 1.00 88.12 202 ILE A O 1
ATOM 1601 N N 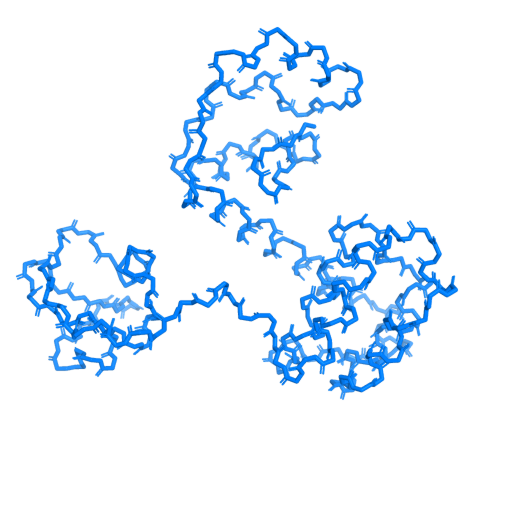. VAL A 1 203 ? -6.843 -26.375 7.332 1.00 90.56 203 VAL A N 1
ATOM 1602 C CA . VAL A 1 203 ? -7.456 -27.344 6.413 1.00 90.56 203 VAL A CA 1
ATOM 1603 C C . VAL A 1 203 ? -6.636 -28.633 6.355 1.00 90.56 203 VAL A C 1
ATOM 1605 O O . VAL A 1 203 ? -7.192 -29.718 6.488 1.00 90.56 203 VAL A O 1
ATOM 1608 N N . ASN A 1 204 ? -5.313 -28.535 6.209 1.00 85.56 204 ASN A N 1
ATOM 1609 C CA . ASN A 1 204 ? -4.422 -29.691 6.124 1.00 85.56 204 ASN A CA 1
ATOM 1610 C C . ASN A 1 204 ? -4.422 -30.536 7.401 1.00 85.56 204 ASN A C 1
ATOM 1612 O O . ASN A 1 204 ? -4.358 -31.760 7.309 1.00 85.56 204 ASN A O 1
ATOM 1616 N N . ALA A 1 205 ? -4.535 -29.903 8.569 1.00 90.06 205 ALA A N 1
ATOM 1617 C CA . ALA A 1 205 ? -4.615 -30.596 9.850 1.00 90.06 205 ALA A CA 1
ATOM 1618 C C . ALA A 1 205 ? -5.970 -31.282 10.106 1.00 90.06 205 ALA A C 1
ATOM 1620 O O . ALA A 1 205 ? -6.054 -32.119 11.000 1.00 90.06 205 ALA A O 1
ATOM 1621 N N . ASN A 1 206 ? -7.014 -30.942 9.338 1.00 95.38 206 ASN A N 1
ATOM 1622 C CA . ASN A 1 206 ? -8.395 -31.394 9.557 1.00 95.38 206 ASN A CA 1
ATOM 1623 C C . ASN A 1 206 ? -9.091 -31.825 8.257 1.00 95.38 206 ASN A C 1
ATOM 1625 O O . ASN A 1 206 ? -10.297 -31.613 8.090 1.00 95.38 206 ASN A O 1
ATOM 1629 N N . ARG A 1 207 ? -8.343 -32.375 7.292 1.00 93.94 207 ARG A N 1
ATOM 1630 C CA . ARG A 1 207 ? -8.879 -32.703 5.955 1.00 93.94 207 ARG A CA 1
ATOM 1631 C C . ARG A 1 207 ? -10.071 -33.657 6.012 1.00 93.94 207 ARG A C 1
ATOM 1633 O O . ARG A 1 207 ? -10.976 -33.540 5.196 1.00 93.94 207 ARG A O 1
ATOM 1640 N N . ASP A 1 208 ? -10.075 -34.568 6.979 1.00 94.75 208 ASP A N 1
ATOM 1641 C CA . ASP A 1 208 ? -11.137 -35.541 7.247 1.00 94.75 208 ASP A CA 1
ATOM 1642 C C . ASP A 1 208 ? -12.456 -34.899 7.715 1.00 94.75 208 ASP A C 1
ATOM 1644 O O . ASP A 1 208 ? -13.531 -35.472 7.528 1.00 94.75 208 ASP A O 1
ATOM 1648 N N . LYS A 1 209 ? -12.389 -33.687 8.276 1.00 95.00 209 LYS A N 1
ATOM 1649 C CA . LYS A 1 209 ? -13.535 -32.954 8.839 1.00 95.00 209 LYS A CA 1
ATOM 1650 C C . LYS A 1 209 ? -14.031 -31.824 7.948 1.00 95.00 209 LYS A C 1
ATOM 1652 O O . LYS A 1 209 ? -15.124 -31.307 8.180 1.00 95.00 209 LYS A O 1
ATOM 1657 N N . LEU A 1 210 ? -13.251 -31.436 6.938 1.00 95.56 210 LEU A N 1
ATOM 1658 C CA . LEU A 1 210 ? -13.597 -30.346 6.034 1.00 95.56 210 LEU A CA 1
ATOM 1659 C C . LEU A 1 210 ? -14.907 -30.653 5.296 1.00 95.56 210 LEU A C 1
ATOM 1661 O O . LEU A 1 210 ? -15.069 -31.698 4.664 1.00 95.56 210 LEU A O 1
ATOM 1665 N N . LYS A 1 211 ? -15.849 -29.717 5.359 1.00 94.19 211 LYS A N 1
ATOM 1666 C CA . LYS A 1 211 ? -17.119 -29.750 4.636 1.00 94.19 211 LYS A CA 1
ATOM 1667 C C . LYS A 1 211 ? -17.149 -28.659 3.581 1.00 94.19 211 LYS A C 1
ATOM 1669 O O . LYS A 1 211 ? -16.405 -27.681 3.632 1.00 94.19 211 LYS A O 1
ATOM 1674 N N . THR A 1 212 ? -18.009 -28.855 2.592 1.00 91.81 212 THR A N 1
ATOM 1675 C CA . THR A 1 212 ? -18.254 -27.892 1.522 1.00 91.81 212 THR A CA 1
ATOM 1676 C C . THR A 1 212 ? -19.757 -27.688 1.389 1.00 91.81 212 THR A C 1
ATOM 1678 O O . THR A 1 212 ? -20.500 -28.652 1.218 1.00 91.81 212 THR A O 1
ATOM 1681 N N . TRP A 1 213 ? -20.196 -26.435 1.470 1.00 82.38 213 TRP A N 1
ATOM 1682 C CA . TRP A 1 213 ? -21.581 -26.018 1.272 1.00 82.38 213 TRP A CA 1
ATOM 1683 C C . TRP A 1 213 ? -21.622 -25.033 0.107 1.00 82.38 213 TRP A C 1
ATOM 1685 O O . TRP A 1 213 ? -21.243 -23.868 0.240 1.00 82.38 213 TRP A O 1
ATOM 1695 N N . GLY A 1 214 ? -22.032 -25.515 -1.067 1.00 88.50 214 GLY A N 1
ATOM 1696 C CA . GLY A 1 214 ? -21.920 -24.741 -2.302 1.00 88.50 214 GLY A CA 1
ATOM 1697 C C . GLY A 1 214 ? -20.454 -24.441 -2.625 1.00 88.50 214 GLY A C 1
ATOM 1698 O O . GLY A 1 214 ? -19.666 -25.360 -2.822 1.00 88.50 214 GLY A O 1
ATOM 1699 N N . SER A 1 215 ? -20.085 -23.160 -2.662 1.00 81.06 215 SER A N 1
ATOM 1700 C CA . SER A 1 215 ? -18.708 -22.697 -2.890 1.00 81.06 215 SER A CA 1
ATOM 1701 C C . SER A 1 215 ? -17.908 -22.446 -1.606 1.00 81.06 215 SER A C 1
ATOM 1703 O O . SER A 1 215 ? -16.744 -22.056 -1.681 1.00 81.06 215 SER A O 1
ATOM 1705 N N . VAL A 1 216 ? -18.512 -22.637 -0.428 1.00 77.00 216 VAL A N 1
ATOM 1706 C CA . VAL A 1 216 ? -17.889 -22.322 0.864 1.00 77.00 216 VAL A CA 1
ATOM 1707 C C . VAL A 1 216 ? -17.349 -23.589 1.509 1.00 77.00 216 VAL A C 1
ATOM 1709 O O . VAL A 1 216 ? -18.074 -24.571 1.656 1.00 77.00 216 VAL A O 1
ATOM 1712 N N . GLN A 1 217 ? -16.090 -23.552 1.944 1.00 89.75 217 GLN A N 1
ATOM 1713 C CA . GLN A 1 217 ? -15.468 -24.618 2.729 1.00 89.75 217 GLN A CA 1
ATOM 1714 C C . GLN A 1 217 ? -15.356 -24.226 4.204 1.00 89.75 217 GLN A C 1
ATOM 1716 O O . GLN A 1 217 ? -15.153 -23.058 4.537 1.00 89.75 217 GLN A O 1
ATOM 1721 N N . GLY A 1 218 ? -15.476 -25.208 5.096 1.00 93.00 218 GLY A N 1
ATOM 1722 C CA . GLY A 1 218 ? -15.345 -24.993 6.535 1.00 93.00 218 GLY A CA 1
ATOM 1723 C C . GLY A 1 218 ? -15.615 -26.247 7.354 1.00 93.00 218 GLY A C 1
ATOM 1724 O O . GLY A 1 218 ? -15.556 -27.360 6.838 1.00 93.00 218 GLY A O 1
ATOM 1725 N N . PHE A 1 219 ? -15.917 -26.061 8.633 1.00 96.75 219 PHE A N 1
ATOM 1726 C CA . PHE A 1 219 ? -16.195 -27.140 9.582 1.00 96.75 219 PHE A CA 1
ATOM 1727 C C . PHE A 1 219 ? -17.587 -26.962 10.184 1.00 96.75 219 PHE A C 1
ATOM 1729 O O . PHE A 1 219 ? -18.109 -25.846 10.224 1.00 96.75 219 PHE A O 1
ATOM 1736 N N . ASN A 1 220 ? -18.211 -28.058 10.617 1.00 94.62 220 ASN A N 1
ATOM 1737 C CA . ASN A 1 220 ? -19.497 -27.982 11.309 1.00 94.62 220 ASN A CA 1
ATOM 1738 C C . ASN A 1 220 ? -19.340 -27.222 12.631 1.00 94.62 220 ASN A C 1
ATOM 1740 O O . ASN A 1 220 ? -18.326 -27.354 13.311 1.00 94.62 220 ASN A O 1
ATOM 1744 N N . ALA A 1 221 ? -20.373 -26.489 13.040 1.00 91.38 221 ALA A N 1
ATOM 1745 C CA . ALA A 1 221 ? -20.437 -25.977 14.404 1.00 91.38 221 ALA A CA 1
ATOM 1746 C C . ALA A 1 221 ? -20.466 -27.149 15.403 1.00 91.38 221 ALA A C 1
ATOM 1748 O O . ALA A 1 221 ? -21.168 -28.136 15.182 1.00 91.38 221 ALA A O 1
ATOM 1749 N N . GLY A 1 222 ? -19.706 -27.040 16.490 1.00 90.44 222 GLY A N 1
ATOM 1750 C CA . GLY A 1 222 ? -19.511 -28.099 17.479 1.00 90.44 222 GLY A CA 1
ATOM 1751 C C . GLY A 1 222 ? -18.450 -29.139 17.099 1.00 90.44 222 GLY A C 1
ATOM 1752 O O . GLY A 1 222 ? -18.144 -30.001 17.918 1.00 90.44 222 GLY A O 1
ATOM 1753 N N . GLU A 1 223 ? -17.868 -29.067 15.898 1.00 95.06 223 GLU A N 1
ATOM 1754 C CA . GLU A 1 223 ? -16.797 -29.973 15.476 1.00 95.06 223 GLU A CA 1
ATOM 1755 C C . GLU A 1 223 ? -15.489 -29.627 16.198 1.00 95.06 223 GLU A C 1
ATOM 1757 O O . GLU A 1 223 ? -15.063 -28.471 16.209 1.00 95.06 223 GLU A O 1
ATOM 1762 N N . GLU A 1 224 ? -14.826 -30.622 16.787 1.00 96.94 224 GLU A N 1
ATOM 1763 C CA . GLU A 1 224 ? -13.492 -30.435 17.361 1.00 96.94 224 GLU A CA 1
ATOM 1764 C C . GLU A 1 224 ? -12.436 -30.517 16.251 1.00 96.94 224 GLU A C 1
ATOM 1766 O O . GLU A 1 224 ? -12.287 -31.553 15.603 1.00 96.94 224 GLU A O 1
ATOM 1771 N N . ILE A 1 225 ? -11.660 -29.455 16.059 1.00 96.06 225 ILE A N 1
ATOM 1772 C CA . ILE A 1 225 ? -10.579 -29.360 15.074 1.00 96.06 225 ILE A CA 1
ATOM 1773 C C . ILE A 1 225 ? -9.219 -29.167 15.749 1.00 96.06 225 ILE A C 1
ATOM 1775 O O . ILE A 1 225 ? -9.110 -28.658 16.864 1.00 96.06 225 ILE A O 1
ATOM 1779 N N . GLN A 1 226 ? -8.162 -29.569 15.056 1.00 95.06 226 GLN A N 1
ATOM 1780 C CA . GLN A 1 226 ? -6.775 -29.304 15.409 1.00 95.06 226 GLN A CA 1
ATOM 1781 C C . GLN A 1 226 ? -6.356 -27.931 14.884 1.00 95.06 226 GLN A C 1
ATOM 1783 O O . GLN A 1 226 ? -6.513 -27.634 13.700 1.00 95.06 226 GLN A O 1
ATOM 1788 N N . ILE A 1 227 ? -5.784 -27.109 15.755 1.00 91.19 227 ILE A N 1
ATOM 1789 C CA . ILE A 1 227 ? -5.142 -25.845 15.406 1.00 91.19 227 ILE A CA 1
ATOM 1790 C C . ILE A 1 227 ? -3.620 -26.059 15.473 1.00 91.19 227 ILE A C 1
ATOM 1792 O O . ILE A 1 227 ? -3.113 -26.268 16.583 1.00 91.19 227 ILE A O 1
ATOM 1796 N N . PRO A 1 228 ? -2.920 -26.052 14.319 1.00 79.75 228 PRO A N 1
ATOM 1797 C CA . PRO A 1 228 ? -1.461 -26.167 14.237 1.00 79.75 228 PRO A CA 1
ATOM 1798 C C . PRO A 1 228 ? -0.672 -25.068 14.958 1.00 79.75 228 PRO A C 1
ATOM 1800 O O . PRO A 1 228 ? -1.232 -23.977 15.215 1.00 79.75 228 PRO A O 1
#

pLDDT: mean 86.37, std 13.86, range [32.28, 98.44]

Secondary structure (DSSP, 8-state):
-EETTTEESSSS-HHHHHHHHHHTT--SGGGGGGTT--HHHHHHHHHHHGGGSPPPPHHHHHHHHHHHHHHHHHHHHHHHTSHHHHHHH----SSS--HHHHHHHHHHHHHT---HHHHHHHHHHHHHT-HHHHHHHHH-TTTTTTS-HHHHHHHHHHHHSSSPPPSTT--------EEEEPPTT--HHHHHHHHT--HHHHHHHTTTT-EEETTEEE--TT-EEEE-

Radius of gyration: 21.08 Å; chains: 1; bounding box: 43×58×49 Å

=== Feature glossary ===
The features interleaved in this record are:

— What the protein is —

Sequence gives the chain of amino acids in standard one-letter code (A=alanine, C=cysteine, …, Y=tyrosine), read N→C. It is the only feature that is directly encoded by the gene; all structural features are derived from the folded form of this sequence.

Database cross-references. InterPro integrates a dozen domain/family signature databases into unified entries with residue-range hits. GO terms attach function/process/location labels with evidence codes. CATH codes position the fold in a four-level structural taxonomy. Organism is the NCBI-taxonomy species name.

— Where its atoms are —

Atomic coordinates in PDBx/mmCIF format — the same representation the Protein Data Bank distributes. Each line of the _atom_site loop places one backbone atom in Cartesian space (units: ångströms, origin: arbitrary).

The six renders are orthographic views along the three Cartesian axes in both directions. Representation (cartoon, sticks, or surface) and color scheme (sequence-rainbow or by-chain) vary across proteins so the training set covers all the common visualization conventions.

— Local backbone conformation —

Eight-state secondary structure (DSSP): H is the canonical α-helix, G the tighter 3₁₀-helix, I the wider π-helix; E/B are β-structure, T and S are turns and bends, and '-' is everything else. DSSP derives these from the pattern of main-chain N–H···O=C hydrogen bonds, not from the sequence.

P-SEA three-state annotation labels each residue as helix, strand, or coil based purely on the geometry of the Cα trace. It serves as a fallback when the full backbone (and thus DSSP) is unavailable.

The φ/ψ torsion pair specifies the backbone conformation at each residue. φ rotates about the N–Cα bond, ψ about the Cα–C bond. Steric clashes forbid most of the (φ, ψ) plane — the allowed regions (α-helix basin, β-sheet basin, left-handed helix) are the Ramachandran-allowed regions.

— Global shape and packing —

The geometric summary reports three shape descriptors. Rg (radius of gyration) measures how spread out the Cα atoms are about their centre of mass; compact globular proteins have small Rg, elongated or unfolded ones large. Cα contacts (<8 Å, |i−j|>4) count long-range residue pairs in spatial proximity — high for tightly packed folds, near zero for rods or random coil. The bounding-box extents give the protein's footprint along x, y, z in Å.

Solvent-accessible surface area (SASA) is the area in Å² traced out by the centre of a 1.4 Å probe sphere (a water molecule) rolled over the protein's van der Waals surface (Shrake–Rupley / Lee–Richards construction). Buried residues have near-zero SASA; fully exposed residues can exceed 200 Å². The total SASA scales roughly with the number of surface residues.

The contact map is a binary N×N matrix image: pixel (i, j) is dark where Cα_i and Cα_j are within 8 Å and |i−j|>4. Because the |i−j|>4 filter removes local helical contacts, off-diagonal stripes parallel to the main diagonal indicate parallel β-sheets; stripes perpendicular to it indicate antiparallel β-sheets. The Ramachandran plot scatters every residue's (φ, ψ) pair against the sterically allowed regions. The PAE heatmap renders the predicted-aligned-error matrix.

— Structural neighborhood —

3Di is Foldseek's structural alphabet. Each residue is assigned one of twenty discrete states based on how its Cα sits relative to its spatial (not sequential) neighbors. Aligning 3Di strings finds structural homologs roughly as well as full 3D superposition, but orders of magnitude faster.

Nearest PDB neighbors are the top structural matches found by Foldseek when searching this structure against the entire Protein Data Bank. Each hit reports a TM-score (0 to 1; >0.5 almost always implies the same fold) and an E-value. These are *structural* homologs — they may share no detectable sequence similarity.

— Confidence and disorder —

For AlphaFold models, the B-factor field carries pLDDT — the model's own estimate of local accuracy on a 0–100 scale. Regions with pLDDT<50 should be treated as essentially unmodeled; they often correspond to intrinsically disordered segments.

Crystallographic B-factors measure how much each atom's electron density is smeared out, in Å². They rise in mobile loops and surface residues and fall in the buried interior. In AlphaFold models this column is repurposed to hold pLDDT instead.

Predicted aligned error is AlphaFold's pairwise confidence. Unlike pLDDT (per-residue), PAE is per-residue-pair and captures whether two parts of the structure are correctly placed relative to each other. Units are ångströms of expected positional error.